Protein AF-0000000075212581 (afdb_homodimer)

pLDDT: mean 86.58, std 18.9, range [26.02, 98.75]

Solvent-accessible surface area (backbone atoms only — not comparable to full-atom values): 15656 Å² total; per-residue (Å²): 110,71,69,75,65,56,85,60,80,63,44,68,43,47,56,72,51,26,55,72,67,30,64,69,45,35,50,50,52,42,54,51,49,52,53,26,50,51,22,53,76,69,72,38,56,72,55,96,92,40,50,32,40,78,52,46,68,68,52,48,30,68,75,74,36,63,70,48,53,69,67,57,49,52,50,40,52,50,51,33,41,74,68,46,43,33,43,77,48,72,83,57,86,51,84,84,52,79,51,40,27,38,35,73,29,62,69,51,49,49,49,52,55,52,55,54,55,55,58,72,64,54,71,77,73,70,76,70,74,77,74,76,74,120,107,72,70,75,66,54,86,60,79,63,44,70,42,47,56,72,50,28,54,72,68,30,63,68,45,36,50,50,51,42,52,51,51,54,51,24,50,51,22,54,78,68,72,39,56,73,55,96,91,40,50,32,41,80,54,45,70,67,54,46,30,67,75,73,37,63,70,48,54,70,67,57,49,52,50,39,52,49,52,34,41,74,70,45,43,31,43,77,47,73,82,58,86,50,84,84,53,81,52,40,27,39,34,72,28,61,69,51,51,50,49,53,56,52,56,54,56,56,57,72,64,52,72,76,72,70,75,75,74,78,77,75,72,122

Nearest PDB structures (foldseek):
  6eu2-assembly1_O  TM=6.370E-01  e=9.505E-03  Saccharomyces cerevisiae S288C
  4eju-assembly1_A  TM=7.016E-01  e=6.412E-02  Staphylococcus epidermidis RP62A
  3hhh-assembly1_B  TM=5.518E-01  e=2.631E-02  Enterococcus faecalis
  6abq-assembly1_A  TM=5.689E-01  e=3.393E-02  Listeria monocytog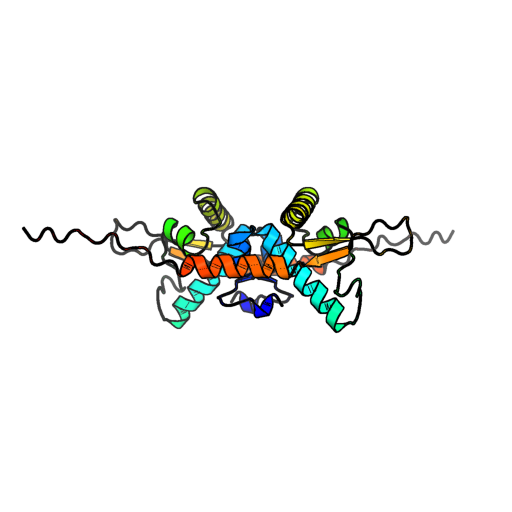enes
  4esb-assembly1_A-2  TM=5.467E-01  e=2.804E-02  Bacillus cereus ATCC 14579

Foldseek 3Di:
DVVVVDPDDDFDFDPLVCVQQHDLLRQVQRVQVVVQVVCVVVVHQDDPHGGKDWDALVCCCVPPNVVDDSVVSVVSVVSCVVLVQKDWDDDDPDPPDPIIIIDGDVVSVVVSVVVSVVVVPPPPPPPPDPPPPD/DVVVVDPDDDFDFDPLVCVQQHDLLRQVLRVQVVVQVVCVVVVHQDDPNGGKDWDALVCCCVPPNVVDDSVVSVVSVVSCVVLVQKDWDDDDPDPVDPIIIIDGDVVSVVVSVVVSVVVVPPPPPPPPDPPPPD

Secondary structure (DSSP, 8-state):
-HHHH--S--EEE-HHHHHHH-HHHHHHHHHHHHHHHHHHHHT--EETTEE-EE--HHHHHHHH-TTS-HHHHHHHHHHHHHTTSEEEE---SSTT----EEEE-HHHHHHHHHHHHHHHTS------------/-HHHH--S--EEE-HHHHHHH-HHHHHHHHHHHHHHHHHHHHT--EETTEE-EE--HHHHHHHH-TTS-HHHHHHHHHHHHHTTSEEEE---SSTT----EEEE-HHHHHHHHHHHHHHHTS------------

Structure (mmCIF, N/CA/C/O backbone):
data_AF-0000000075212581-model_v1
#
loop_
_entity.id
_entity.type
_entity.pdbx_description
1 polymer 'Replication initiator protein A (RepA) N-terminus'
#
loop_
_atom_site.group_PDB
_atom_site.id
_atom_site.type_symbol
_atom_site.label_atom_id
_atom_site.label_alt_id
_atom_site.label_comp_id
_atom_site.label_asym_id
_atom_site.label_entity_id
_atom_site.label_seq_id
_atom_site.pdbx_PDB_ins_code
_atom_site.Cartn_x
_atom_site.Cartn_y
_atom_site.Cartn_z
_atom_site.occupancy
_atom_site.B_iso_or_equiv
_atom_site.auth_seq_id
_atom_site.auth_comp_id
_atom_site.auth_asym_id
_atom_site.auth_atom_id
_atom_site.pdbx_PDB_model_num
ATOM 1 N N . MET A 1 1 ? 10.344 -14.156 6.004 1 55 1 MET A N 1
ATOM 2 C CA . MET A 1 1 ? 11.594 -13.555 5.547 1 55 1 MET A CA 1
ATOM 3 C C . MET A 1 1 ? 11.438 -12.047 5.355 1 55 1 MET A C 1
ATOM 5 O O . MET A 1 1 ? 12.242 -11.266 5.859 1 55 1 MET A O 1
ATOM 9 N N . ILE A 1 2 ? 10.281 -11.695 4.742 1 62.59 2 ILE A N 1
ATOM 10 C CA . ILE A 1 2 ? 10.148 -10.266 4.473 1 62.59 2 ILE A CA 1
ATOM 11 C C . ILE A 1 2 ? 10.023 -9.5 5.789 1 62.59 2 ILE A C 1
ATOM 13 O O . ILE A 1 2 ? 10.594 -8.422 5.945 1 62.59 2 ILE A O 1
ATOM 17 N N . LYS A 1 3 ? 9.469 -10.258 6.68 1 65.94 3 LYS A N 1
ATOM 18 C CA . LYS A 1 3 ? 9.266 -9.609 7.973 1 65.94 3 LYS A CA 1
ATOM 19 C C . LYS A 1 3 ? 10.602 -9.328 8.656 1 65.94 3 LYS A C 1
ATOM 21 O O . LYS A 1 3 ? 10.766 -8.289 9.297 1 65.94 3 LYS A O 1
ATOM 26 N N . GLU A 1 4 ? 11.508 -10.203 8.445 1 67 4 GLU A N 1
ATOM 27 C CA . GLU A 1 4 ? 12.812 -10.078 9.094 1 67 4 GLU A CA 1
ATOM 28 C C . GLU A 1 4 ? 13.625 -8.953 8.469 1 67 4 GLU A C 1
ATOM 30 O O . GLU A 1 4 ? 14.523 -8.398 9.109 1 67 4 GLU A O 1
ATOM 35 N N . MET A 1 5 ? 13.188 -8.617 7.352 1 70.62 5 MET A N 1
ATOM 36 C CA . MET A 1 5 ? 13.953 -7.605 6.629 1 70.62 5 MET A CA 1
ATOM 37 C C . MET A 1 5 ? 13.438 -6.203 6.941 1 70.62 5 MET A C 1
ATOM 39 O O . MET A 1 5 ? 14.109 -5.211 6.645 1 70.62 5 MET A O 1
ATOM 43 N N . LEU A 1 6 ? 12.406 -6.27 7.742 1 68.88 6 LEU A N 1
ATOM 44 C CA . LEU A 1 6 ? 11.734 -5.012 8.055 1 68.88 6 LEU A CA 1
ATOM 45 C C . LEU A 1 6 ? 12.438 -4.289 9.203 1 68.88 6 LEU A C 1
ATOM 47 O O . LEU A 1 6 ? 12.766 -4.906 10.219 1 68.88 6 LEU A O 1
ATOM 51 N N . ASN A 1 7 ? 13.312 -3.256 8.898 1 64.88 7 ASN A N 1
ATOM 52 C CA . ASN A 1 7 ? 14.055 -2.562 9.945 1 64.88 7 ASN A CA 1
ATOM 53 C C . ASN A 1 7 ? 13.445 -1.2 10.258 1 64.88 7 ASN A C 1
ATOM 55 O O . ASN A 1 7 ? 13.906 -0.494 11.156 1 64.88 7 ASN A O 1
ATOM 59 N N . GLY A 1 8 ? 12.328 -0.926 9.641 1 70.25 8 GLY A N 1
ATOM 60 C CA . GLY A 1 8 ? 11.781 0.402 9.859 1 70.25 8 GLY A CA 1
ATOM 61 C C . GLY A 1 8 ? 10.266 0.412 9.953 1 70.25 8 GLY A C 1
ATOM 62 O O . GLY A 1 8 ? 9.641 -0.646 10.031 1 70.25 8 GLY A O 1
ATOM 63 N N . PRO A 1 9 ? 9.883 1.616 10.219 1 79.19 9 PRO A N 1
ATOM 64 C CA . PRO A 1 9 ? 8.422 1.729 10.266 1 79.19 9 PRO A CA 1
ATOM 65 C C . PRO A 1 9 ? 7.75 1.168 9.016 1 79.19 9 PRO A C 1
ATOM 67 O O . PRO A 1 9 ? 8.312 1.241 7.922 1 79.19 9 PRO A O 1
ATOM 70 N N . SER A 1 10 ? 6.684 0.423 9.242 1 88.5 10 SER A N 1
ATOM 71 C CA . SER A 1 10 ? 5.883 -0.14 8.164 1 88.5 10 SER A CA 1
ATOM 72 C C . SER A 1 10 ? 4.473 0.447 8.156 1 88.5 10 SER A C 1
ATOM 74 O O . SER A 1 10 ? 4.043 1.053 9.141 1 88.5 10 SER A O 1
ATOM 76 N N . ILE A 1 11 ? 3.887 0.374 7.02 1 90.81 11 ILE A N 1
ATOM 77 C CA . ILE A 1 11 ? 2.521 0.869 6.875 1 90.81 11 ILE A CA 1
ATOM 78 C C . ILE A 1 11 ? 1.555 -0.307 6.762 1 90.81 11 ILE A C 1
ATOM 80 O O . ILE A 1 11 ? 1.82 -1.273 6.043 1 90.81 11 ILE A O 1
ATOM 84 N N . VAL A 1 12 ? 0.568 -0.198 7.52 1 91.12 12 VAL A N 1
ATOM 85 C CA . VAL A 1 12 ? -0.464 -1.229 7.465 1 91.12 12 VAL A CA 1
ATOM 86 C C . VAL A 1 12 ? -1.615 -0.761 6.578 1 91.12 12 VAL A C 1
ATOM 88 O O . VAL A 1 12 ? -2.229 0.276 6.84 1 91.12 12 VAL A O 1
ATOM 91 N N . LEU A 1 13 ? -1.859 -1.521 5.559 1 92.12 13 LEU A N 1
ATOM 92 C CA . LEU A 1 13 ? -2.922 -1.17 4.625 1 92.12 13 LEU A CA 1
ATOM 93 C C . LEU A 1 13 ? -4.07 -2.174 4.703 1 92.12 13 LEU A C 1
ATOM 95 O O . LEU A 1 13 ? -3.842 -3.385 4.688 1 92.12 13 LEU A O 1
ATOM 99 N N . ASP A 1 14 ? -5.219 -1.594 4.824 1 90.38 14 ASP A N 1
ATOM 100 C CA . ASP A 1 14 ? -6.453 -2.369 4.906 1 90.38 14 ASP A CA 1
ATOM 101 C C . ASP A 1 14 ? -7.062 -2.576 3.52 1 90.38 14 ASP A C 1
ATOM 103 O O . ASP A 1 14 ? -7.391 -1.61 2.83 1 90.38 14 ASP A O 1
ATOM 107 N N . PRO A 1 15 ? -7.305 -3.869 3.16 1 90.81 15 PRO A N 1
ATOM 108 C CA . PRO A 1 15 ? -7.84 -4.125 1.821 1 90.81 15 PRO A CA 1
ATOM 109 C C . PRO A 1 15 ? -9.203 -3.465 1.593 1 90.81 15 PRO A C 1
ATOM 111 O O . PRO A 1 15 ? -9.508 -3.051 0.473 1 90.81 15 PRO A O 1
ATOM 114 N N . VAL A 1 16 ? -9.992 -3.391 2.594 1 88.62 16 VAL A N 1
ATOM 115 C CA . VAL A 1 16 ? -11.289 -2.736 2.469 1 88.62 16 VAL A CA 1
ATOM 116 C C . VAL A 1 16 ? -11.094 -1.28 2.049 1 88.62 16 VAL A C 1
ATOM 118 O O . VAL A 1 16 ? -11.789 -0.791 1.151 1 88.62 16 VAL A O 1
ATOM 121 N N . LEU A 1 17 ? -10.117 -0.712 2.654 1 91.75 17 LEU A N 1
ATOM 122 C CA . LEU A 1 17 ? -9.875 0.703 2.395 1 91.75 17 LEU A CA 1
ATOM 123 C C . LEU A 1 17 ? -9.328 0.913 0.986 1 91.75 17 LEU A C 1
ATOM 125 O O . LEU A 1 17 ? -9.852 1.735 0.23 1 91.75 17 LEU A O 1
ATOM 129 N N . PHE A 1 18 ? -8.273 0.132 0.586 1 93.38 18 PHE A N 1
ATOM 130 C CA . PHE A 1 18 ? -7.668 0.473 -0.695 1 93.38 18 PHE A CA 1
ATOM 131 C C . PHE A 1 18 ? -8.523 -0.032 -1.851 1 93.38 18 PHE A C 1
ATOM 133 O O . PHE A 1 18 ? -8.406 0.457 -2.977 1 93.38 18 PHE A O 1
ATOM 140 N N . ARG A 1 19 ? -9.406 -0.978 -1.562 1 92 19 ARG A N 1
ATOM 141 C CA . ARG A 1 19 ? -10.367 -1.361 -2.594 1 92 19 ARG A CA 1
ATOM 142 C C . ARG A 1 19 ? -11.398 -0.261 -2.82 1 92 19 ARG A C 1
ATOM 144 O O . ARG A 1 19 ? -11.859 -0.057 -3.945 1 92 19 ARG A O 1
ATOM 151 N N . ALA A 1 20 ? -11.688 0.488 -1.785 1 91.81 20 ALA A N 1
ATOM 152 C CA . ALA A 1 20 ? -12.75 1.492 -1.837 1 91.81 20 ALA A CA 1
ATOM 153 C C . ALA A 1 20 ? -12.234 2.805 -2.422 1 91.81 20 ALA A C 1
ATOM 155 O O . ALA A 1 20 ? -12.945 3.48 -3.168 1 91.81 20 ALA A O 1
ATOM 156 N N . VAL A 1 21 ? -10.961 3.186 -2.135 1 95.25 21 VAL A N 1
ATOM 157 C CA . VAL A 1 21 ? -10.609 4.57 -2.428 1 95.25 21 VAL A CA 1
ATOM 158 C C . VAL A 1 21 ? -9.406 4.605 -3.377 1 95.25 21 VAL A C 1
ATOM 160 O O . VAL A 1 21 ? -9.102 5.648 -3.957 1 95.25 21 VAL A O 1
ATOM 163 N N . GLY A 1 22 ? -8.664 3.512 -3.475 1 93.75 22 GLY A N 1
ATOM 164 C CA . GLY A 1 22 ? -7.438 3.457 -4.254 1 93.75 22 GLY A CA 1
ATOM 165 C C . GLY A 1 22 ? -6.191 3.291 -3.398 1 93.75 22 GLY A C 1
ATOM 166 O O . GLY A 1 22 ? -6.188 3.67 -2.227 1 93.75 22 GLY A O 1
ATOM 167 N N . LEU A 1 23 ? -5.156 2.814 -4.016 1 95.38 23 LEU A N 1
ATOM 168 C CA . LEU A 1 23 ? -3.949 2.441 -3.285 1 95.38 23 LEU A CA 1
ATOM 169 C C . LEU A 1 23 ? -3.236 3.68 -2.748 1 95.38 23 LEU A C 1
ATOM 171 O O . LEU A 1 23 ? -2.883 3.734 -1.568 1 95.38 23 LEU A O 1
ATOM 175 N N . LYS A 1 24 ? -3.066 4.688 -3.594 1 96.81 24 LYS A N 1
ATOM 176 C CA . LYS A 1 24 ? -2.375 5.898 -3.166 1 96.81 24 LYS A CA 1
ATOM 177 C C . LYS A 1 24 ? -3.158 6.621 -2.072 1 96.81 24 LYS A C 1
ATOM 179 O O . LYS A 1 24 ? -2.582 7.066 -1.079 1 96.81 24 LYS A O 1
ATOM 184 N N . GLU A 1 25 ? -4.457 6.652 -2.279 1 97.62 25 GLU A N 1
ATOM 185 C CA . GLU A 1 25 ? -5.312 7.297 -1.289 1 97.62 25 GLU A CA 1
ATOM 186 C C . GLU A 1 25 ? -5.262 6.562 0.047 1 97.62 25 GLU A C 1
ATOM 188 O O . GLU A 1 25 ? -5.184 7.191 1.104 1 97.62 25 GLU A O 1
ATOM 193 N N . ALA A 1 26 ? -5.273 5.273 -0.021 1 95.88 26 ALA A N 1
ATOM 194 C CA . ALA A 1 26 ? -5.219 4.461 1.19 1 95.88 26 ALA A CA 1
ATOM 195 C C . ALA A 1 26 ? -3.887 4.641 1.913 1 95.88 26 ALA A C 1
ATOM 197 O O . ALA A 1 26 ? -3.842 4.688 3.145 1 95.88 26 ALA A O 1
ATOM 198 N N . LEU A 1 27 ? -2.867 4.77 1.143 1 96.19 27 LEU A N 1
ATOM 199 C CA . LEU A 1 27 ? -1.539 4.965 1.714 1 96.19 27 LEU A CA 1
ATOM 200 C C . LEU A 1 27 ? -1.46 6.293 2.463 1 96.19 27 LEU A C 1
ATOM 202 O O . LEU A 1 27 ? -0.961 6.344 3.59 1 96.19 27 LEU A O 1
ATOM 206 N N . VAL A 1 28 ? -1.976 7.32 1.858 1 97.25 28 VAL A N 1
ATOM 207 C CA . VAL A 1 28 ? -1.961 8.641 2.473 1 97.25 28 VAL A CA 1
ATOM 208 C C . VAL A 1 28 ? -2.785 8.625 3.756 1 97.25 28 VAL A C 1
ATOM 210 O O . VAL A 1 28 ? -2.352 9.141 4.789 1 97.25 28 VAL A O 1
ATOM 213 N N . LEU A 1 29 ? -3.932 7.988 3.682 1 96.69 29 LEU A N 1
ATOM 214 C CA . LEU A 1 29 ? -4.805 7.926 4.848 1 96.69 29 LEU A CA 1
ATOM 215 C C . LEU A 1 29 ? -4.121 7.195 6 1 96.69 29 LEU A C 1
ATOM 217 O O . LEU A 1 29 ? -4.234 7.609 7.156 1 96.69 29 LEU A O 1
ATOM 221 N N . GLN A 1 30 ? -3.457 6.172 5.656 1 94.38 30 GLN A N 1
ATOM 222 C CA . GLN A 1 30 ? -2.777 5.387 6.68 1 94.38 30 GLN A CA 1
ATOM 223 C C . GLN A 1 30 ? -1.658 6.191 7.336 1 94.38 30 GLN A C 1
ATOM 225 O O . GLN A 1 30 ? -1.557 6.234 8.562 1 94.38 30 GLN A O 1
ATOM 230 N N . VAL A 1 31 ? -0.839 6.832 6.539 1 95.06 31 VAL A N 1
ATOM 231 C CA . VAL A 1 31 ? 0.28 7.605 7.062 1 95.06 31 VAL A CA 1
ATOM 232 C C . VAL A 1 31 ? -0.244 8.781 7.891 1 95.06 31 VAL A C 1
ATOM 234 O O . VAL A 1 31 ? 0.238 9.031 8.992 1 95.06 31 VAL A O 1
ATOM 237 N N . LEU A 1 32 ? -1.222 9.422 7.355 1 97.19 32 LEU A N 1
ATOM 238 C CA . LEU A 1 32 ? -1.83 10.539 8.07 1 97.19 32 LEU A CA 1
ATOM 239 C C . LEU A 1 32 ? -2.371 10.086 9.422 1 97.19 32 LEU A C 1
ATOM 241 O O . LEU A 1 32 ? -2.174 10.766 10.438 1 97.19 32 LEU A O 1
ATOM 245 N N . SER A 1 33 ? -2.994 8.938 9.438 1 95.38 33 SER A N 1
ATOM 246 C CA . SER A 1 33 ? -3.557 8.414 10.68 1 95.38 33 SER A CA 1
ATOM 247 C C . SER A 1 33 ? -2.465 8.125 11.703 1 95.38 33 SER A C 1
ATOM 249 O O . SER A 1 33 ? -2.641 8.398 12.891 1 95.38 33 SER A O 1
ATOM 251 N N . VAL A 1 34 ? -1.39 7.637 11.266 1 94.19 34 VAL A N 1
ATOM 252 C CA . VAL A 1 34 ? -0.276 7.336 12.164 1 94.19 34 VAL A CA 1
ATOM 253 C C . VAL A 1 34 ? 0.292 8.633 12.734 1 94.19 34 VAL A C 1
ATOM 255 O O . VAL A 1 34 ? 0.57 8.719 13.93 1 94.19 34 VAL A O 1
ATOM 258 N N . ARG A 1 35 ? 0.439 9.641 11.898 1 96.75 35 ARG A N 1
ATOM 259 C CA . ARG A 1 35 ? 0.981 10.922 12.336 1 96.75 35 ARG A CA 1
ATOM 260 C C . ARG A 1 35 ? 0.026 11.617 13.297 1 96.75 35 ARG A C 1
ATOM 262 O O . ARG A 1 35 ? 0.462 12.258 14.25 1 96.75 35 ARG A O 1
ATOM 269 N N . ILE A 1 36 ? -1.234 11.469 13.062 1 97 36 ILE A N 1
ATOM 270 C CA . ILE A 1 36 ? -2.23 12.055 13.953 1 97 36 ILE A CA 1
ATOM 271 C C . ILE A 1 36 ? -2.156 11.375 15.32 1 97 36 ILE A C 1
ATOM 273 O O . ILE A 1 36 ? -2.209 12.047 16.359 1 97 36 ILE A O 1
ATOM 277 N N . GLU A 1 37 ? -2.041 10.102 15.297 1 95.31 37 GLU A N 1
ATOM 278 C CA . GLU A 1 37 ? -1.925 9.367 16.547 1 95.31 37 GLU A CA 1
ATOM 279 C C . GLU A 1 37 ? -0.684 9.797 17.328 1 95.31 37 GLU A C 1
ATOM 281 O O . GLU A 1 37 ? -0.724 9.914 18.562 1 95.31 37 GLU A O 1
ATOM 286 N N . GLU A 1 38 ? 0.355 10 16.625 1 96 38 GLU A N 1
ATOM 287 C CA . GLU A 1 38 ? 1.569 10.5 17.266 1 96 38 GLU A CA 1
ATOM 288 C C . GLU A 1 38 ? 1.33 11.852 17.922 1 96 38 GLU A C 1
ATOM 290 O O . GLU A 1 38 ? 1.783 12.086 19.047 1 96 38 GLU A O 1
ATOM 295 N N . ASN A 1 39 ? 0.644 12.703 17.219 1 97.81 39 ASN A N 1
ATOM 296 C CA . ASN A 1 39 ? 0.319 14.008 17.781 1 97.81 39 ASN A CA 1
ATOM 297 C C . ASN A 1 39 ? -0.602 13.883 19 1 97.81 39 ASN A C 1
ATOM 299 O O . ASN A 1 39 ? -0.456 14.625 19.969 1 97.81 39 ASN A O 1
ATOM 303 N N . LYS A 1 40 ? -1.519 12.953 18.938 1 97.19 40 LYS A N 1
ATOM 304 C CA . LYS A 1 40 ? -2.416 12.703 20.062 1 97.19 40 LYS A CA 1
ATOM 305 C C . LYS A 1 40 ? -1.64 12.266 21.297 1 97.19 40 LYS A C 1
ATOM 307 O O . LYS A 1 40 ? -1.858 12.797 22.391 1 97.19 40 LYS A O 1
ATOM 312 N N . ILE A 1 41 ? -0.765 11.367 21.109 1 97.19 41 ILE A N 1
ATOM 313 C CA . ILE A 1 41 ? 0.049 10.844 22.203 1 97.19 41 ILE A CA 1
ATOM 314 C C . ILE A 1 41 ? 0.896 11.977 22.797 1 97.19 41 ILE A C 1
ATOM 316 O O . ILE A 1 41 ? 1.044 12.078 24.016 1 97.19 41 ILE A O 1
ATOM 320 N N . ALA A 1 42 ? 1.349 12.883 21.938 1 97.94 42 ALA A N 1
ATOM 321 C CA . ALA A 1 42 ? 2.227 13.969 22.359 1 97.94 42 ALA A CA 1
ATOM 322 C C . ALA A 1 42 ? 1.418 15.164 22.844 1 97.94 42 ALA A C 1
ATOM 324 O O . ALA A 1 42 ? 1.979 16.125 23.391 1 97.94 42 ALA A O 1
ATOM 325 N N . GLY A 1 43 ? 0.116 15.148 22.672 1 97.38 43 GLY A N 1
ATOM 326 C CA . GLY A 1 43 ? -0.74 16.266 23.047 1 97.38 43 GLY A CA 1
ATOM 327 C C . GLY A 1 43 ? -0.521 17.5 22.203 1 97.38 43 GLY A C 1
ATOM 328 O O . GLY A 1 43 ? -0.579 18.625 22.703 1 97.38 43 GLY A O 1
ATOM 329 N N . ARG A 1 44 ? -0.248 17.266 20.906 1 97.75 44 ARG A N 1
ATOM 330 C CA . ARG A 1 44 ? 0.079 18.359 20.016 1 97.75 44 ARG A CA 1
ATOM 331 C C . ARG A 1 44 ? -0.985 18.516 18.922 1 97.75 44 ARG A C 1
ATOM 333 O O . ARG A 1 44 ? -1.592 17.531 18.5 1 97.75 44 ARG A O 1
ATOM 340 N N . ASN A 1 45 ? -1.227 19.75 18.516 1 97.69 45 ASN A N 1
ATOM 341 C CA . ASN A 1 45 ? -2.023 20.109 17.359 1 97.69 45 ASN A CA 1
ATOM 342 C C . ASN A 1 45 ? -3.482 19.703 17.531 1 97.69 45 ASN A C 1
ATOM 344 O O . ASN A 1 45 ? -4.055 19.031 16.656 1 97.69 45 ASN A O 1
ATOM 348 N N . PHE A 1 46 ? -4.023 20.062 18.656 1 98.06 46 PHE A N 1
ATOM 349 C CA . PHE A 1 46 ? -5.445 19.875 18.906 1 98.06 46 PHE A CA 1
ATOM 350 C C . PHE A 1 46 ? -6.23 21.141 18.578 1 98.06 46 PHE A C 1
ATOM 352 O O . PHE A 1 46 ? -6.004 22.188 19.172 1 98.06 46 PHE A O 1
ATOM 359 N N . GLN A 1 47 ? -6.996 21.094 17.578 1 96.69 47 GLN A N 1
ATOM 360 C CA . GLN A 1 47 ? -7.809 22.219 17.125 1 96.69 47 GLN A CA 1
ATOM 361 C C . GLN A 1 47 ? -9.219 21.766 16.766 1 96.69 47 GLN A C 1
ATOM 363 O O . GLN A 1 47 ? -9.398 20.734 16.109 1 96.69 47 GLN A O 1
ATOM 368 N N . LYS A 1 48 ? -10.258 22.484 17.188 1 96.44 48 LYS A N 1
ATOM 369 C CA . LYS A 1 48 ? -11.656 22.25 16.828 1 96.44 48 LYS A CA 1
ATOM 370 C C . LYS A 1 48 ? -12.078 20.828 17.156 1 96.44 48 LYS A C 1
ATOM 372 O O . LYS A 1 48 ? -12.688 20.141 16.344 1 96.44 48 LYS A O 1
ATOM 377 N N . GLY A 1 49 ? -11.602 20.281 18.234 1 96.25 49 GLY A N 1
ATOM 378 C CA . GLY A 1 49 ? -12.094 19.031 18.781 1 96.25 49 GLY A CA 1
ATOM 379 C C . GLY A 1 49 ? -11.43 17.812 18.172 1 96.25 49 GLY A C 1
ATOM 380 O O . GLY A 1 49 ? -11.914 16.688 18.328 1 96.25 49 GLY A O 1
ATOM 381 N N . ARG A 1 50 ? -10.336 18.062 17.438 1 96.94 50 ARG A N 1
ATOM 382 C CA . ARG A 1 50 ? -9.625 16.922 16.859 1 96.94 50 ARG A CA 1
ATOM 383 C C . ARG A 1 50 ? -8.141 17.219 16.719 1 96.94 50 ARG A C 1
ATOM 385 O O . ARG A 1 50 ? -7.719 18.375 16.812 1 96.94 50 ARG A O 1
ATOM 392 N N . TYR A 1 51 ? -7.359 16.172 16.594 1 97.75 51 TYR A N 1
ATOM 393 C CA . TYR A 1 51 ? -5.93 16.297 16.344 1 97.75 51 TYR A CA 1
ATOM 394 C C . TYR A 1 51 ? -5.641 16.375 14.844 1 97.75 51 TYR A C 1
ATOM 396 O O . TYR A 1 51 ? -6.305 15.703 14.047 1 97.75 51 TYR A O 1
ATOM 404 N N . TRP A 1 52 ? -4.594 17.203 14.508 1 98.56 52 TRP A N 1
ATOM 405 C CA . TRP A 1 52 ? -4.242 17.484 13.125 1 98.56 52 TRP A CA 1
ATOM 406 C C . TRP A 1 52 ? -2.756 17.266 12.875 1 98.56 52 TRP A C 1
ATOM 408 O O . TRP A 1 52 ? -1.98 17.109 13.828 1 98.56 52 TRP A O 1
ATOM 418 N N . VAL A 1 53 ? -2.412 17.156 11.625 1 98.5 53 VAL A N 1
ATOM 419 C CA . VAL A 1 53 ? -1.019 17.219 11.195 1 98.5 53 VAL A CA 1
ATOM 420 C C . VAL A 1 53 ? -0.793 18.469 10.344 1 98.5 53 VAL A C 1
ATOM 422 O O . VAL A 1 53 ? -1.474 18.672 9.336 1 98.5 53 VAL A O 1
ATOM 425 N N . ASP A 1 54 ? 0.086 19.328 10.859 1 97.56 54 ASP A N 1
ATOM 426 C CA . ASP A 1 54 ? 0.492 20.484 10.07 1 97.56 54 ASP A CA 1
ATOM 427 C C . ASP A 1 54 ? 1.755 20.188 9.266 1 97.56 54 ASP A C 1
ATOM 429 O O . ASP A 1 54 ? 2.846 20.078 9.828 1 97.56 54 ASP A O 1
ATOM 433 N N . LYS A 1 55 ? 1.562 20.094 8 1 97.5 55 LYS A N 1
ATOM 434 C CA . LYS A 1 55 ? 2.703 19.734 7.16 1 97.5 55 LYS A CA 1
ATOM 435 C C . LYS A 1 55 ? 2.508 20.234 5.73 1 97.5 55 LYS A C 1
ATOM 437 O O . LYS A 1 55 ? 1.465 19.984 5.121 1 97.5 55 LYS A O 1
ATOM 442 N N . PRO A 1 56 ? 3.555 21.062 5.254 1 96.62 56 PRO A N 1
ATOM 443 C CA . PRO A 1 56 ? 3.461 21.469 3.852 1 96.62 56 PRO A CA 1
ATOM 444 C C . PRO A 1 56 ? 3.543 20.297 2.879 1 96.62 56 PRO A C 1
ATOM 446 O O . PRO A 1 56 ? 4.211 19.312 3.164 1 96.62 56 PRO A O 1
ATOM 449 N N . MET A 1 57 ? 2.939 20.438 1.741 1 97.5 57 MET A N 1
ATOM 450 C CA . MET A 1 57 ? 2.865 19.375 0.745 1 97.5 57 MET A CA 1
ATOM 451 C C . MET A 1 57 ? 4.258 18.891 0.365 1 97.5 57 MET A C 1
ATOM 453 O O . MET A 1 57 ? 4.477 17.688 0.201 1 97.5 57 MET A O 1
ATOM 457 N N . ARG A 1 58 ? 5.164 19.797 0.239 1 97.19 58 ARG A N 1
ATOM 458 C CA . ARG A 1 58 ? 6.531 19.422 -0.115 1 97.19 58 ARG A CA 1
ATOM 459 C C . ARG A 1 58 ? 7.141 18.516 0.941 1 97.19 58 ARG A C 1
ATOM 461 O O . ARG A 1 58 ? 7.875 17.578 0.612 1 97.19 58 ARG A O 1
ATOM 468 N N . GLU A 1 59 ? 6.879 18.797 2.17 1 97.75 59 GLU A N 1
ATOM 469 C CA . GLU A 1 59 ? 7.406 17.969 3.258 1 97.75 59 GLU A CA 1
ATOM 470 C C . GLU A 1 59 ? 6.715 16.609 3.305 1 97.75 59 GLU A C 1
ATOM 472 O O . GLU A 1 59 ? 7.34 15.602 3.637 1 97.75 59 GLU A O 1
ATOM 477 N N . TRP A 1 60 ? 5.391 16.625 3.072 1 98.19 60 TRP A N 1
ATOM 478 C CA . TRP A 1 60 ? 4.715 15.344 2.891 1 98.19 60 TRP A CA 1
ATOM 479 C C . TRP A 1 60 ? 5.445 14.492 1.861 1 98.19 60 TRP A C 1
ATOM 481 O O . TRP A 1 60 ? 5.703 13.305 2.098 1 98.19 60 TRP A O 1
ATOM 491 N N . GLN A 1 61 ? 5.797 15.031 0.774 1 97.5 61 GLN A N 1
ATOM 492 C CA . GLN A 1 61 ? 6.449 14.305 -0.31 1 97.5 61 GLN A CA 1
ATOM 493 C C . GLN A 1 61 ? 7.836 13.812 0.107 1 97.5 61 GLN A C 1
ATOM 495 O O . GLN A 1 61 ? 8.133 12.625 0.017 1 97.5 61 GLN A O 1
ATOM 500 N N . GLU A 1 62 ? 8.648 14.688 0.614 1 96.06 62 GLU A N 1
ATOM 501 C CA . GLU A 1 62 ? 10.047 14.391 0.912 1 96.06 62 GLU A CA 1
ATOM 502 C C . GLU A 1 62 ? 10.172 13.391 2.057 1 96.06 62 GLU A C 1
ATOM 504 O O . GLU A 1 62 ? 10.984 12.469 1.997 1 96.06 62 GLU A O 1
ATOM 509 N N . ASP A 1 63 ? 9.273 13.523 3.053 1 94.88 63 ASP A N 1
ATOM 510 C CA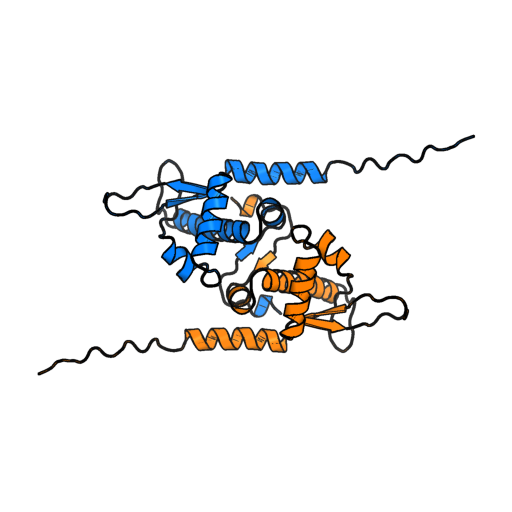 . ASP A 1 63 ? 9.445 12.75 4.277 1 94.88 63 ASP A CA 1
ATOM 511 C C . ASP A 1 63 ? 8.703 11.414 4.191 1 94.88 63 ASP A C 1
ATOM 513 O O . ASP A 1 63 ? 9.141 10.414 4.766 1 94.88 63 ASP A O 1
ATOM 517 N N . GLU A 1 64 ? 7.566 11.5 3.523 1 94.5 64 GLU A N 1
ATOM 518 C CA . GLU A 1 64 ? 6.684 10.352 3.662 1 94.5 64 GLU A CA 1
ATOM 519 C C . GLU A 1 64 ? 6.496 9.633 2.326 1 94.5 64 GLU A C 1
ATOM 521 O O . GLU A 1 64 ? 6.336 8.414 2.285 1 94.5 64 GLU A O 1
ATOM 526 N N . PHE A 1 65 ? 6.469 10.414 1.243 1 96.38 65 PHE A N 1
ATOM 527 C CA . PHE A 1 65 ? 6.035 9.859 -0.031 1 96.38 65 PHE A CA 1
ATOM 528 C C . PHE A 1 65 ? 7.035 10.188 -1.135 1 96.38 65 PHE A C 1
ATOM 530 O O . PHE A 1 65 ? 6.645 10.609 -2.227 1 96.38 65 PHE A O 1
ATOM 537 N N . SER A 1 66 ? 8.266 10 -0.877 1 93.81 66 SER A N 1
ATOM 538 C CA . SER A 1 66 ? 9.344 10.398 -1.781 1 93.81 66 SER A CA 1
ATOM 539 C C . SER A 1 66 ? 9.305 9.594 -3.076 1 93.81 66 SER A C 1
ATOM 541 O O . SER A 1 66 ? 9.93 9.969 -4.066 1 93.81 66 SER A O 1
ATOM 543 N N . PHE A 1 67 ? 8.555 8.562 -3.117 1 92.38 67 PHE A N 1
ATOM 544 C CA . PHE A 1 67 ? 8.461 7.691 -4.285 1 92.38 67 PHE A CA 1
ATOM 545 C C . PHE A 1 67 ? 7.398 8.203 -5.254 1 92.38 67 PHE A C 1
ATOM 547 O O . PHE A 1 67 ? 7.309 7.727 -6.387 1 92.38 67 PHE A O 1
ATOM 554 N N . LEU A 1 68 ? 6.605 9.117 -4.863 1 95.94 68 LEU A N 1
ATOM 555 C CA . LEU A 1 68 ? 5.633 9.773 -5.727 1 95.94 68 LEU A CA 1
ATOM 556 C C . LEU A 1 68 ? 6.152 11.133 -6.195 1 95.94 68 LEU A C 1
ATOM 558 O O . LEU A 1 68 ? 6.906 11.797 -5.477 1 95.94 68 LEU A O 1
ATOM 562 N N . THR A 1 69 ? 5.711 11.555 -7.363 1 96.5 69 THR A N 1
ATOM 563 C CA . THR A 1 69 ? 5.977 12.93 -7.766 1 96.5 69 THR A CA 1
ATOM 564 C C . THR A 1 69 ? 5.117 13.906 -6.965 1 96.5 69 THR A C 1
ATOM 566 O O . THR A 1 69 ? 4.102 13.516 -6.387 1 96.5 69 THR A O 1
ATOM 569 N N . PHE A 1 70 ? 5.578 15.125 -7.031 1 97.88 70 PHE A N 1
ATOM 570 C CA . PHE A 1 70 ? 4.84 16.156 -6.316 1 97.88 70 PHE A CA 1
ATOM 571 C C . PHE A 1 70 ? 3.416 16.281 -6.848 1 97.88 70 PHE A C 1
ATOM 573 O O . PHE A 1 70 ? 2.461 16.344 -6.074 1 97.88 70 PHE A O 1
ATOM 580 N N . ASP A 1 71 ? 3.254 16.219 -8.117 1 98.44 71 ASP A N 1
ATOM 581 C CA . ASP A 1 71 ? 1.948 16.359 -8.75 1 98.44 71 ASP A CA 1
ATOM 582 C C . ASP A 1 71 ? 1.027 15.203 -8.391 1 98.44 71 ASP A C 1
ATOM 584 O O . ASP A 1 71 ? -0.15 15.406 -8.086 1 98.44 71 ASP A O 1
ATOM 588 N N . THR A 1 72 ? 1.555 13.992 -8.336 1 97.62 72 THR A N 1
ATOM 589 C CA . THR A 1 72 ? 0.77 12.812 -7.984 1 97.62 72 THR A CA 1
ATOM 590 C C . THR A 1 72 ? 0.281 12.891 -6.543 1 97.62 72 THR A C 1
ATOM 592 O O . THR A 1 72 ? -0.871 12.562 -6.254 1 97.62 72 THR A O 1
ATOM 595 N N . LEU A 1 73 ? 1.158 13.32 -5.719 1 98.31 73 LEU A N 1
ATOM 596 C CA . LEU A 1 73 ? 0.785 13.438 -4.312 1 98.31 73 LEU A CA 1
ATOM 597 C C . LEU A 1 73 ? -0.288 14.5 -4.121 1 98.31 73 LEU A C 1
ATOM 599 O O . LEU A 1 73 ? -1.289 14.266 -3.439 1 98.31 73 LEU A O 1
ATOM 603 N N . LYS A 1 74 ? -0.029 15.609 -4.746 1 98.38 74 LYS A N 1
ATOM 604 C CA . LYS A 1 74 ? -1.001 16.703 -4.66 1 98.38 74 LYS A CA 1
ATOM 605 C C . LYS A 1 74 ? -2.373 16.25 -5.16 1 98.38 74 LYS A C 1
ATOM 607 O O . LYS A 1 74 ? -3.393 16.547 -4.535 1 98.38 74 LYS A O 1
ATOM 612 N N . ARG A 1 75 ? -2.379 15.539 -6.207 1 98.38 75 ARG A N 1
ATOM 613 C CA . ARG A 1 75 ? -3.629 15.023 -6.758 1 98.38 75 ARG A CA 1
ATOM 614 C C . ARG A 1 75 ? -4.285 14.039 -5.801 1 98.38 75 ARG A C 1
ATOM 616 O O . ARG A 1 75 ? -5.512 14.008 -5.672 1 98.38 75 ARG A O 1
ATOM 623 N N . THR A 1 76 ? -3.529 13.234 -5.172 1 98.56 76 THR A N 1
ATOM 624 C CA . THR A 1 76 ? -4.035 12.242 -4.227 1 98.56 76 THR A CA 1
ATOM 625 C C . THR A 1 76 ? -4.699 12.93 -3.033 1 98.56 76 THR A C 1
ATOM 627 O O . THR A 1 76 ? -5.805 12.562 -2.639 1 98.56 76 THR A O 1
ATOM 630 N N . PHE A 1 77 ? -4.047 13.961 -2.557 1 98.75 77 PHE A N 1
ATOM 631 C CA . PHE A 1 77 ? -4.629 14.719 -1.455 1 98.75 77 PHE A CA 1
ATOM 632 C C . PHE A 1 77 ? -5.91 15.414 -1.895 1 98.75 77 PHE A C 1
ATOM 634 O O . PHE A 1 77 ? -6.887 15.461 -1.146 1 98.75 77 PHE A O 1
ATOM 641 N N . THR A 1 78 ? -5.859 15.961 -3.051 1 98.56 78 THR A N 1
ATOM 642 C CA . THR A 1 78 ? -7.031 16.641 -3.58 1 98.56 78 THR A CA 1
ATOM 643 C C . THR A 1 78 ? -8.203 15.68 -3.719 1 98.56 78 THR A C 1
ATOM 645 O O . THR A 1 78 ? -9.328 16 -3.338 1 98.56 78 THR A O 1
ATOM 648 N N . ARG A 1 79 ? -7.957 14.477 -4.215 1 98.31 79 ARG A N 1
ATOM 649 C CA . ARG A 1 79 ? -9 13.469 -4.363 1 98.31 79 ARG A CA 1
ATOM 650 C C . ARG A 1 79 ? -9.57 13.07 -3.006 1 98.31 79 ARG A C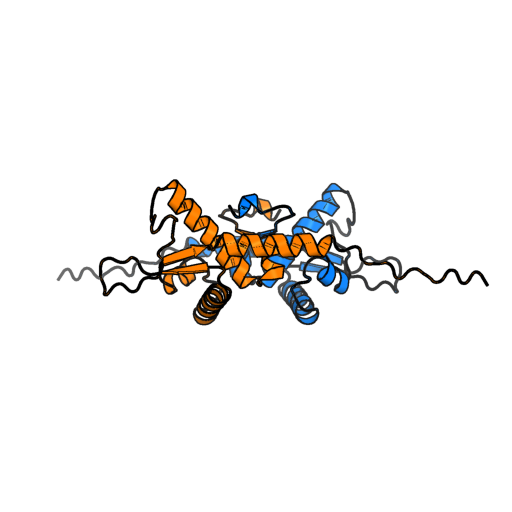 1
ATOM 652 O O . ARG A 1 79 ? -10.789 12.906 -2.863 1 98.31 79 ARG A O 1
ATOM 659 N N . LEU A 1 80 ? -8.711 12.945 -2.051 1 98.56 80 LEU A N 1
ATOM 660 C CA . LEU A 1 80 ? -9.148 12.586 -0.706 1 98.56 80 LEU A CA 1
ATOM 661 C C . LEU A 1 80 ? -10.023 13.68 -0.108 1 98.56 80 LEU A C 1
ATOM 663 O O . LEU A 1 80 ? -11.031 13.391 0.538 1 98.56 80 LEU A O 1
ATOM 667 N N . ARG A 1 81 ? -9.586 14.875 -0.339 1 98.5 81 ARG A N 1
ATOM 668 C CA . ARG A 1 81 ? -10.359 16.016 0.161 1 98.5 81 ARG A CA 1
ATOM 669 C C . ARG A 1 81 ? -11.719 16.094 -0.526 1 98.5 81 ARG A C 1
ATOM 671 O O . ARG A 1 81 ? -12.742 16.312 0.13 1 98.5 81 ARG A O 1
ATOM 678 N N . GLU A 1 82 ? -11.742 15.883 -1.806 1 98.12 82 GLU A N 1
ATOM 679 C CA . GLU A 1 82 ? -12.977 15.945 -2.584 1 98.12 82 GLU A CA 1
ATOM 680 C C . GLU A 1 82 ? -13.945 14.844 -2.174 1 98.12 82 GLU A C 1
ATOM 682 O O . GLU A 1 82 ? -15.164 15.039 -2.201 1 98.12 82 GLU A O 1
ATOM 687 N N . LYS A 1 83 ? -13.422 13.734 -1.778 1 97.31 83 LYS A N 1
ATOM 688 C CA . LYS A 1 83 ? -14.25 12.617 -1.322 1 97.31 83 LYS A CA 1
ATOM 689 C C . LYS A 1 83 ? -14.617 12.773 0.151 1 97.31 83 LYS A C 1
ATOM 691 O O . LYS A 1 83 ? -15.25 11.891 0.733 1 97.31 83 LYS A O 1
ATOM 696 N N . ASP A 1 84 ? -14.117 13.844 0.753 1 98.12 84 ASP A N 1
ATOM 697 C CA . ASP A 1 84 ? -14.391 14.195 2.145 1 98.12 84 ASP A CA 1
ATOM 698 C C . ASP A 1 84 ? -13.766 13.172 3.096 1 98.12 84 ASP A C 1
ATOM 700 O O . ASP A 1 84 ? -14.344 12.867 4.145 1 98.12 84 ASP A O 1
ATOM 704 N N . LEU A 1 85 ? -12.711 12.562 2.678 1 97.94 85 LEU A N 1
ATOM 705 C CA . LEU A 1 85 ? -12.062 11.555 3.508 1 97.94 85 LEU A CA 1
ATOM 706 C C . LEU A 1 85 ? -11.016 12.195 4.414 1 97.94 85 LEU A C 1
ATOM 708 O O . LEU A 1 85 ? -10.656 11.625 5.453 1 97.94 85 LEU A O 1
ATOM 712 N N . ILE A 1 86 ? -10.523 13.312 3.943 1 98.5 86 ILE A N 1
ATOM 713 C CA . ILE A 1 86 ? -9.672 14.102 4.828 1 98.5 86 ILE A CA 1
ATOM 714 C C . ILE A 1 86 ? -10.219 15.523 4.938 1 98.5 86 ILE A C 1
ATOM 716 O O . ILE A 1 86 ? -10.969 15.977 4.07 1 98.5 86 ILE A O 1
ATOM 720 N N . LEU A 1 87 ? -9.883 16.125 6.023 1 98.38 87 LEU A N 1
ATOM 721 C CA . LEU A 1 87 ? -10.172 17.531 6.273 1 98.38 87 LEU A CA 1
ATOM 722 C C . LEU A 1 87 ? -8.914 18.375 6.137 1 98.38 87 LEU A C 1
ATOM 724 O O . LEU A 1 87 ? -7.828 17.953 6.547 1 98.38 87 LEU A O 1
ATOM 728 N N . VAL A 1 88 ? -9.102 19.531 5.527 1 98.12 88 VAL A N 1
ATOM 729 C CA . VAL A 1 88 ? -7.992 20.453 5.387 1 98.12 88 VAL A CA 1
ATOM 730 C C . VAL A 1 88 ? -8.406 21.828 5.914 1 98.12 88 VAL A C 1
ATOM 732 O O . VAL A 1 88 ? -9.484 22.328 5.59 1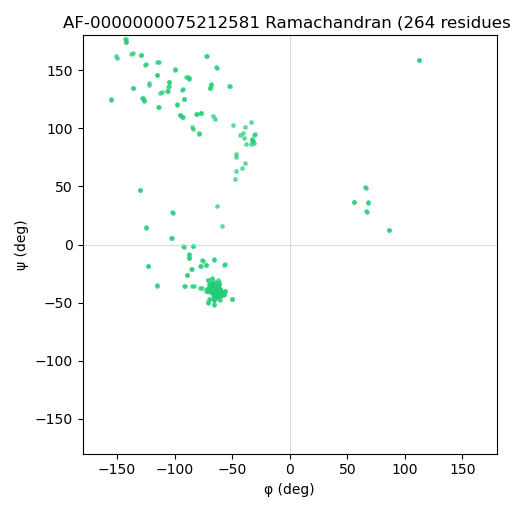 98.12 88 VAL A O 1
ATOM 735 N N . ASP A 1 89 ? -7.621 22.297 6.805 1 96.81 89 ASP A N 1
ATOM 736 C CA . ASP A 1 89 ? -7.875 23.625 7.375 1 96.81 89 ASP A CA 1
ATOM 737 C C . ASP A 1 89 ? -6.57 24.375 7.625 1 96.81 89 ASP A C 1
ATOM 739 O O . ASP A 1 89 ? -5.492 23.875 7.297 1 96.81 89 ASP A O 1
ATOM 743 N N . LYS A 1 90 ? -6.66 25.625 8.031 1 95.5 90 LYS A N 1
ATOM 744 C CA . LYS A 1 90 ? -5.535 26.469 8.383 1 95.5 90 LYS A CA 1
ATOM 745 C C . LYS A 1 90 ? -5.711 27.062 9.781 1 95.5 90 LYS A C 1
ATOM 747 O O . LYS A 1 90 ? -6.715 27.719 10.062 1 95.5 90 LYS A O 1
ATOM 752 N N . PHE A 1 91 ? -4.699 26.812 10.664 1 95.06 91 PHE A N 1
ATOM 753 C CA . PHE A 1 91 ? -4.785 27.312 12.031 1 95.06 91 PHE A CA 1
ATOM 754 C C . PHE A 1 91 ? -3.566 28.156 12.383 1 95.06 91 PHE A C 1
ATOM 756 O O . PHE A 1 91 ? -3.316 28.438 13.555 1 95.06 91 PHE A O 1
ATOM 763 N N . ASN A 1 92 ? -2.863 28.531 11.336 1 91.81 92 ASN A N 1
ATOM 764 C CA . ASN A 1 92 ? -1.618 29.266 11.555 1 91.81 92 ASN A CA 1
ATOM 765 C C . ASN A 1 92 ? -1.876 30.656 12.109 1 91.81 92 ASN A C 1
ATOM 767 O O . ASN A 1 92 ? -2.838 31.312 11.719 1 91.81 92 ASN A O 1
ATOM 771 N N . LEU A 1 93 ? -1.096 31.109 13.102 1 89.56 93 LEU A N 1
ATOM 772 C CA . LEU A 1 93 ? -1.223 32.406 13.719 1 89.56 93 LEU A CA 1
ATOM 773 C C . LEU A 1 93 ? -0.744 33.531 12.773 1 89.56 93 LEU A C 1
ATOM 775 O O . LEU A 1 93 ? -1.367 34.562 12.68 1 89.56 93 LEU A O 1
ATOM 779 N N . ASP A 1 94 ? 0.333 33.188 12.102 1 89.94 94 ASP A N 1
ATOM 780 C CA . ASP A 1 94 ? 0.879 34.094 11.109 1 89.94 94 ASP A CA 1
ATOM 781 C C . ASP A 1 94 ? 0.121 34 9.789 1 89.94 94 ASP A C 1
ATOM 783 O O . ASP A 1 94 ? 0.148 32.938 9.133 1 89.94 94 ASP A O 1
ATOM 787 N N . GLY A 1 95 ? -0.584 35 9.406 1 87.5 95 GLY A N 1
ATOM 788 C CA . GLY A 1 95 ? -1.39 35 8.195 1 87.5 95 GLY A CA 1
ATOM 789 C C . GLY A 1 95 ? -0.588 34.688 6.945 1 87.5 95 GLY A C 1
ATOM 790 O O . GLY A 1 95 ? -1.148 34.281 5.926 1 87.5 95 GLY A O 1
ATOM 791 N N . ARG A 1 96 ? 0.758 34.781 6.969 1 91.44 96 ARG A N 1
ATOM 792 C CA . ARG A 1 96 ? 1.606 34.5 5.809 1 91.44 96 ARG A CA 1
ATOM 793 C C . ARG A 1 96 ? 1.931 33.031 5.695 1 91.44 96 ARG A C 1
ATOM 795 O O . ARG A 1 96 ? 2.373 32.562 4.645 1 91.44 96 ARG A O 1
ATOM 802 N N . ASP A 1 97 ? 1.771 32.406 6.875 1 92.06 97 ASP A N 1
ATOM 803 C CA . ASP A 1 97 ? 1.985 30.969 6.867 1 92.06 97 ASP A CA 1
ATOM 804 C C . ASP A 1 97 ? 0.791 30.25 6.258 1 92.06 97 ASP A C 1
ATOM 806 O O . ASP A 1 97 ? -0.315 30.297 6.801 1 92.06 97 ASP A O 1
ATOM 810 N N . GLN A 1 98 ? 1.073 29.656 5.094 1 90.75 98 GLN A N 1
ATOM 811 C CA . GLN A 1 98 ? -0.028 29.047 4.367 1 90.75 98 GLN A CA 1
ATOM 812 C C . GLN A 1 98 ? -0.017 27.531 4.547 1 90.75 98 GLN A C 1
ATOM 814 O O . GLN A 1 98 ? -0.618 26.797 3.754 1 90.75 98 GLN A O 1
ATOM 819 N N . THR A 1 99 ? 0.522 27.094 5.691 1 94.81 99 THR A N 1
ATOM 820 C CA . THR A 1 99 ? 0.617 25.656 5.918 1 94.81 99 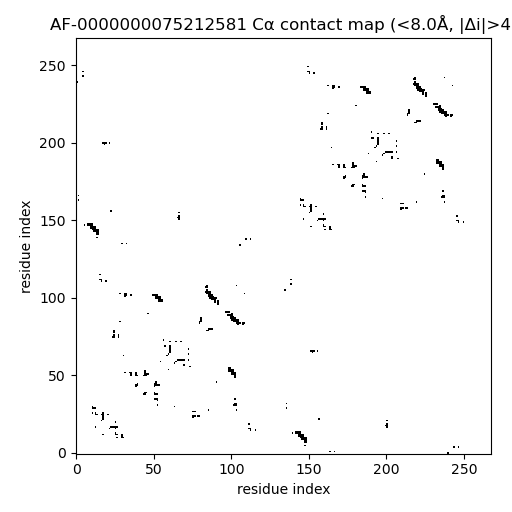THR A CA 1
ATOM 821 C C . THR A 1 99 ? -0.767 25.047 6.133 1 94.81 99 THR A C 1
ATOM 823 O O . THR A 1 99 ? -1.562 25.562 6.918 1 94.81 99 THR A O 1
ATOM 826 N N . ASN A 1 100 ? -0.937 23.953 5.469 1 97 100 ASN A N 1
ATOM 827 C CA . ASN A 1 100 ? -2.199 23.234 5.637 1 97 100 ASN A CA 1
ATOM 828 C C . ASN A 1 100 ? -2.143 22.266 6.816 1 97 100 ASN A C 1
ATOM 830 O O . ASN A 1 100 ? -1.103 21.656 7.078 1 97 100 ASN A O 1
ATOM 834 N N . TRP A 1 101 ? -3.287 22.203 7.488 1 98.31 101 TRP A N 1
ATOM 835 C CA . TRP A 1 101 ? -3.516 21.203 8.531 1 98.31 101 TRP A CA 1
ATOM 836 C C . TRP A 1 101 ? -4.441 20.109 8.039 1 98.31 101 TRP A C 1
ATOM 838 O O . TRP A 1 101 ? -5.465 20.375 7.406 1 98.31 101 TRP A O 1
ATOM 848 N N . TYR A 1 102 ? -4.059 18.859 8.367 1 98.62 102 TYR A N 1
ATOM 849 C CA . TYR A 1 102 ? -4.793 17.719 7.832 1 98.62 102 TYR A CA 1
ATOM 850 C C . TYR A 1 102 ? -5.332 16.844 8.953 1 98.62 102 TYR A C 1
ATOM 852 O O . TYR A 1 102 ? -4.641 16.609 9.945 1 98.62 102 TYR A O 1
ATOM 860 N N . ALA A 1 103 ? -6.539 16.391 8.852 1 98.25 103 ALA A N 1
ATOM 861 C CA . ALA A 1 103 ? -7.141 15.375 9.711 1 98.25 103 ALA A CA 1
ATOM 862 C C . ALA A 1 103 ? -7.922 14.352 8.898 1 98.25 103 ALA A C 1
ATOM 864 O O . ALA A 1 103 ? -8.203 14.57 7.715 1 98.25 103 ALA A O 1
ATOM 865 N N . VAL A 1 104 ? -8.219 13.258 9.539 1 97.06 104 VAL A N 1
ATOM 866 C CA . VAL A 1 104 ? -9.031 12.234 8.891 1 97.06 104 VAL A CA 1
ATOM 867 C C . VAL A 1 104 ? -10.5 12.445 9.234 1 97.06 104 VAL A C 1
ATOM 869 O O . VAL A 1 104 ? -10.844 12.734 10.383 1 97.06 104 VAL A O 1
ATOM 872 N N . ASN A 1 105 ? -11.32 12.391 8.242 1 96.88 105 ASN A N 1
ATOM 873 C CA . ASN A 1 105 ? -12.75 12.398 8.508 1 96.88 105 ASN A CA 1
ATOM 874 C C . ASN A 1 105 ? -13.242 11.023 8.953 1 96.88 105 ASN A C 1
ATOM 876 O O . ASN A 1 105 ? -13.633 10.195 8.125 1 96.88 105 ASN A O 1
ATOM 880 N N . GLU A 1 106 ? -13.32 10.867 10.188 1 93.25 106 GLU A N 1
ATOM 881 C CA . GLU A 1 106 ? -13.609 9.562 10.773 1 93.25 106 GLU A CA 1
ATOM 882 C C . GLU A 1 106 ? -15.023 9.109 10.43 1 93.25 106 GLU A C 1
ATOM 884 O O . GLU A 1 106 ? -15.273 7.918 10.25 1 93.25 106 GLU A O 1
ATOM 889 N N . ASP A 1 107 ? -15.898 10.039 10.383 1 93.88 107 ASP A N 1
ATOM 890 C CA . ASP A 1 107 ? -17.281 9.695 10.078 1 93.88 107 ASP A CA 1
ATOM 891 C C . ASP A 1 107 ? -17.406 9.141 8.656 1 93.88 107 ASP A C 1
ATOM 893 O O . ASP A 1 107 ? -18.078 8.125 8.445 1 93.88 107 ASP A O 1
ATOM 897 N N . LYS A 1 108 ? -16.766 9.82 7.738 1 95.19 108 LYS A N 1
ATOM 898 C CA . LYS A 1 108 ? -16.812 9.359 6.352 1 95.19 108 LYS A CA 1
ATOM 899 C C . LYS A 1 108 ? -16.094 8.023 6.191 1 95.19 108 LYS A C 1
ATOM 901 O O . LYS A 1 108 ? -16.547 7.164 5.43 1 95.19 108 LYS A O 1
ATOM 906 N N . LEU A 1 109 ? -15.008 7.867 6.883 1 93.31 109 LEU A N 1
ATOM 907 C CA . LEU A 1 109 ? -14.258 6.617 6.84 1 93.31 109 LEU A CA 1
ATOM 908 C C . LEU A 1 109 ? -15.094 5.461 7.371 1 93.31 109 LEU A C 1
ATOM 910 O O . LEU A 1 109 ? -15.102 4.375 6.789 1 93.31 109 LEU A O 1
ATOM 914 N N . LYS A 1 110 ? -15.766 5.688 8.414 1 91.38 110 LYS A N 1
ATOM 915 C CA . LYS A 1 110 ? -16.656 4.676 8.984 1 91.38 110 LYS A CA 1
ATOM 916 C C . LYS A 1 110 ? -17.734 4.273 8 1 91.38 110 LYS A C 1
ATOM 918 O O . LYS A 1 110 ? -18.109 3.102 7.918 1 91.38 110 LYS A O 1
ATOM 923 N N . GLN A 1 111 ? -18.234 5.25 7.316 1 92.75 111 GLN A N 1
ATOM 924 C CA . GLN A 1 111 ? -19.266 4.996 6.32 1 92.75 111 GLN A CA 1
ATOM 925 C C . GLN A 1 111 ? -18.766 4.055 5.23 1 92.75 111 GLN A C 1
ATOM 927 O O . GLN A 1 111 ? -19.5 3.166 4.781 1 92.75 111 GLN A O 1
ATOM 932 N N . ILE A 1 112 ? -17.547 4.223 4.875 1 90.88 112 ILE A N 1
ATOM 933 C CA . ILE A 1 112 ? -16.938 3.383 3.844 1 90.88 112 ILE A CA 1
ATOM 934 C C . ILE A 1 112 ? -16.844 1.942 4.34 1 90.88 112 ILE A C 1
ATOM 936 O O . ILE A 1 112 ? -17.172 1.005 3.607 1 90.88 112 ILE A O 1
ATOM 940 N N . TYR A 1 113 ? -16.484 1.756 5.508 1 89.38 113 TYR A N 1
ATOM 941 C CA . TYR A 1 113 ? -16.328 0.418 6.074 1 89.38 113 TYR A CA 1
ATOM 942 C C . TYR A 1 113 ? -17.688 -0.247 6.266 1 89.38 113 TYR A C 1
ATOM 944 O O . TYR A 1 113 ? -17.828 -1.462 6.098 1 89.38 113 TYR A O 1
ATOM 952 N N . GLN A 1 114 ? -18.656 0.539 6.574 1 88.06 114 GLN A N 1
ATOM 953 C CA . GLN A 1 114 ? -20 -0.003 6.766 1 88.06 114 GLN A CA 1
ATOM 954 C C . GLN A 1 114 ? -20.625 -0.424 5.438 1 88.06 114 GLN A C 1
ATOM 956 O O . GLN A 1 114 ? -21.328 -1.432 5.367 1 88.06 114 GLN A O 1
ATOM 961 N N . GLU A 1 115 ? -20.375 0.345 4.434 1 88.06 115 GLU A N 1
ATOM 962 C CA . GLU A 1 115 ? -20.922 0.052 3.111 1 88.06 115 GLU A CA 1
ATOM 963 C C . GLU A 1 115 ? -20.297 -1.211 2.527 1 88.06 115 GLU A C 1
ATOM 965 O O . GLU A 1 115 ? -20.953 -1.958 1.8 1 88.06 115 GLU A O 1
ATOM 970 N N . THR A 1 116 ? -19.062 -1.417 2.846 1 80.25 116 THR A N 1
ATOM 971 C CA . THR A 1 116 ? -18.344 -2.568 2.301 1 80.25 116 THR A CA 1
ATOM 972 C C . THR A 1 116 ? -18.766 -3.85 3.021 1 80.25 116 THR A C 1
ATOM 974 O O . THR A 1 116 ? -18.797 -4.922 2.418 1 80.25 116 THR A O 1
ATOM 977 N N . LYS A 1 117 ? -19 -3.848 4.258 1 73.69 117 LYS A N 1
ATOM 978 C CA . LYS A 1 117 ? -19.453 -5 5.031 1 73.69 117 LYS A CA 1
ATOM 979 C C . LYS A 1 117 ? -20.859 -5.418 4.621 1 73.69 117 LYS A C 1
ATOM 981 O O . LYS A 1 117 ? -21.172 -6.613 4.566 1 73.69 117 LYS A O 1
ATOM 986 N N . THR A 1 118 ? -21.656 -4.535 4.387 1 68.31 118 THR A N 1
ATOM 987 C CA . THR A 1 118 ? -23.047 -4.816 4.02 1 68.31 118 THR A CA 1
ATOM 988 C C . THR A 1 118 ? -23.109 -5.453 2.633 1 68.31 118 THR A C 1
ATOM 990 O O . THR A 1 118 ? -23.938 -6.336 2.391 1 68.31 118 THR A O 1
ATOM 993 N N . GLU A 1 119 ? -22.328 -5.094 1.739 1 63.09 119 GLU A N 1
ATOM 994 C CA . GLU A 1 119 ? -22.312 -5.668 0.396 1 63.09 119 GLU A CA 1
ATOM 995 C C . GLU A 1 119 ? -21.844 -7.117 0.417 1 63.09 119 GLU A C 1
ATOM 997 O O . GLU A 1 119 ? -22.281 -7.934 -0.394 1 63.09 119 GLU A O 1
ATOM 1002 N N . LYS A 1 120 ? -20.875 -7.453 1.179 1 58.84 120 LYS A N 1
ATOM 1003 C CA . LYS A 1 120 ? -20.469 -8.852 1.266 1 58.84 120 LYS A CA 1
ATOM 1004 C C . LYS A 1 120 ? -21.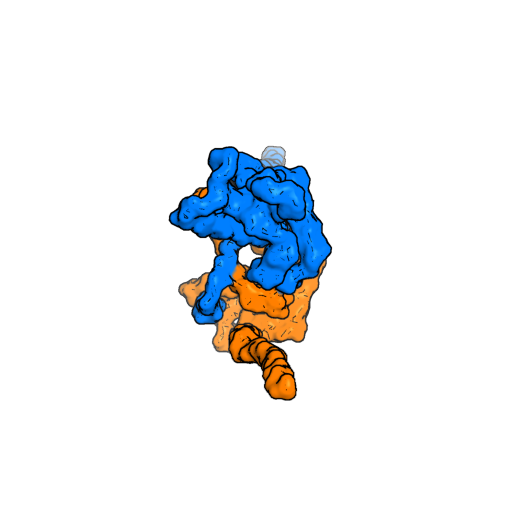594 -9.719 1.82 1 58.84 120 LYS A C 1
ATOM 1006 O O . LYS A 1 120 ? -21.562 -10.945 1.691 1 58.84 120 LYS A O 1
ATOM 1011 N N . LYS A 1 121 ? -22.438 -9.266 2.645 1 52.34 121 LYS A N 1
ATOM 1012 C CA . LYS A 1 121 ? -23.531 -10.078 3.158 1 52.34 121 LYS A CA 1
ATOM 1013 C C . LYS A 1 121 ? -24.641 -10.227 2.117 1 52.34 121 LYS A C 1
ATOM 1015 O O . LYS A 1 121 ? -25.672 -10.836 2.389 1 52.34 121 LYS A O 1
ATOM 1020 N N . ARG A 1 122 ? -24.641 -9.469 1.083 1 47.22 122 ARG A N 1
ATOM 1021 C CA . ARG A 1 122 ? -25.781 -9.773 0.229 1 47.22 122 ARG A CA 1
ATOM 1022 C C . ARG A 1 122 ? -25.656 -11.164 -0.381 1 47.22 122 ARG A C 1
ATOM 1024 O O . ARG A 1 122 ? -24.625 -11.492 -0.987 1 47.22 122 ARG A O 1
ATOM 1031 N N . PRO A 1 123 ? -26.438 -12.133 -0.022 1 45.75 123 PRO A N 1
ATOM 1032 C CA . PRO A 1 123 ? -26.5 -13.492 -0.551 1 45.75 123 PRO A CA 1
ATOM 1033 C C . PRO A 1 123 ? -26.562 -13.531 -2.076 1 45.75 123 PRO A C 1
ATOM 1035 O O . PRO A 1 123 ? -27.219 -12.695 -2.695 1 45.75 123 PRO A O 1
ATOM 1038 N N . VAL A 1 124 ? -25.484 -13.836 -2.824 1 40.09 124 VAL A N 1
ATOM 1039 C CA . VAL A 1 124 ? -25.703 -14.258 -4.203 1 40.09 124 VAL A CA 1
ATOM 1040 C C . VAL A 1 124 ? -27.016 -15.031 -4.305 1 40.09 124 VAL A C 1
ATOM 1042 O O . VAL A 1 124 ? -27.188 -16.062 -3.658 1 40.09 124 VAL A O 1
ATOM 1045 N N . LYS A 1 125 ? -28.078 -14.406 -4.543 1 38.97 125 LYS A N 1
ATOM 1046 C CA . LYS A 1 125 ? -29.281 -15.164 -4.871 1 38.97 125 LYS A CA 1
ATOM 1047 C C . LYS A 1 125 ? -28.984 -16.25 -5.906 1 38.97 125 LYS A C 1
ATOM 1049 O O . LYS A 1 125 ? -28.578 -15.938 -7.031 1 38.97 125 LYS A O 1
ATOM 1054 N N . ARG A 1 126 ? -28.328 -17.375 -5.5 1 37.03 126 ARG A N 1
ATOM 1055 C CA . ARG A 1 126 ? -28.328 -18.547 -6.363 1 37.03 126 ARG A CA 1
ATOM 1056 C C . ARG A 1 126 ? -29.625 -18.641 -7.168 1 37.03 126 ARG A C 1
ATOM 1058 O O . ARG A 1 126 ? -30.719 -18.516 -6.613 1 37.03 126 ARG A O 1
ATOM 1065 N N . LEU A 1 127 ? -29.641 -17.984 -8.414 1 41.28 127 LEU A N 1
ATOM 1066 C CA . LEU A 1 127 ? -30.734 -18.344 -9.32 1 41.28 127 LEU A CA 1
ATOM 1067 C C . LEU A 1 127 ? -31.172 -19.781 -9.117 1 41.28 127 LEU A C 1
ATOM 1069 O O . LEU A 1 127 ? -30.359 -20.703 -9.188 1 41.28 127 LEU A O 1
ATOM 1073 N N . GLY A 1 128 ? -32.125 -19.969 -8.336 1 35.59 128 GLY A N 1
ATOM 1074 C CA . GLY A 1 128 ? -32.844 -21.219 -8.164 1 35.59 128 GLY A CA 1
ATOM 1075 C C . GLY A 1 128 ? -33.094 -21.938 -9.477 1 35.59 128 GLY A C 1
ATOM 1076 O O . GLY A 1 128 ? -33.5 -21.328 -10.461 1 35.59 128 GLY A O 1
ATOM 1077 N N . GLY A 1 129 ? -32.25 -22.828 -9.773 1 31.44 129 GLY A N 1
ATOM 1078 C CA . GLY A 1 129 ? -32.625 -23.781 -10.805 1 31.44 129 GLY A CA 1
ATOM 1079 C C . GLY A 1 129 ? -34.062 -24.203 -10.734 1 31.44 129 GLY A C 1
ATOM 1080 O O . GLY A 1 129 ? -34.594 -24.516 -9.656 1 31.44 129 GLY A O 1
ATOM 1081 N N . LYS A 1 130 ? -35 -23.641 -11.609 1 38.62 130 LYS A N 1
ATOM 1082 C CA . LYS A 1 130 ? -36.344 -24.172 -11.906 1 38.62 130 LYS A CA 1
ATOM 1083 C C . LYS A 1 130 ? -36.312 -25.688 -11.977 1 38.62 130 LYS A C 1
ATOM 1085 O O . LYS A 1 130 ? -35.5 -26.281 -12.703 1 38.62 130 LYS A O 1
ATOM 1090 N N . ASN A 1 131 ? -36.469 -26.375 -10.828 1 33.03 131 ASN A N 1
ATOM 1091 C CA . ASN A 1 131 ? -36.844 -27.781 -10.789 1 33.03 131 ASN A CA 1
ATOM 1092 C C . ASN A 1 131 ? -37.875 -28.125 -11.859 1 33.03 131 ASN A C 1
ATOM 1094 O O . ASN A 1 131 ? -38.969 -27.594 -11.852 1 33.03 131 ASN A O 1
ATOM 1098 N N . HIS A 1 132 ? -37.469 -28.125 -13.188 1 33.94 132 HIS A N 1
ATOM 1099 C CA . HIS A 1 132 ? -38.375 -28.766 -14.125 1 33.94 132 HIS A CA 1
ATOM 1100 C C . HIS A 1 132 ? -38.844 -30.109 -13.609 1 33.94 132 HIS A C 1
ATOM 1102 O O . HIS A 1 132 ? -38.062 -31.078 -13.594 1 33.94 132 HIS A O 1
ATOM 1108 N N . ALA A 1 133 ? -39.531 -30.109 -12.547 1 31.98 133 ALA A N 1
ATOM 1109 C CA . ALA A 1 133 ? -40.344 -31.281 -12.188 1 31.98 133 ALA A CA 1
ATOM 1110 C C . ALA A 1 133 ? -41.438 -31.516 -13.227 1 31.98 133 ALA A C 1
ATOM 1112 O O . ALA A 1 133 ? -42.219 -32.469 -13.109 1 31.98 133 ALA A O 1
ATOM 1113 N N . ASN A 1 134 ? -41.312 -31.25 -14.617 1 26.23 134 ASN A N 1
ATOM 1114 C CA . ASN A 1 134 ? -42.281 -32.156 -15.234 1 26.23 134 ASN A CA 1
ATOM 1115 C C . ASN A 1 134 ? -41.719 -33.562 -15.336 1 26.23 134 ASN A C 1
ATOM 1117 O O . ASN A 1 134 ? -40.531 -33.781 -15.594 1 26.23 134 ASN A O 1
ATOM 1121 N N . MET B 1 1 ? -8 4.719 15.695 1 55.09 1 MET B N 1
ATOM 1122 C CA . MET B 1 1 ? -9.336 4.539 15.133 1 55.09 1 MET B CA 1
ATOM 1123 C C . MET B 1 1 ? -9.297 3.629 13.914 1 55.09 1 MET B C 1
ATOM 1125 O O . MET B 1 1 ? -10.062 2.668 13.82 1 55.09 1 MET B O 1
ATOM 1129 N N . ILE B 1 2 ? -8.281 3.896 13.062 1 62.47 2 ILE B N 1
ATOM 1130 C CA . ILE B 1 2 ? -8.289 3.092 11.852 1 62.47 2 ILE B CA 1
ATOM 1131 C C . ILE B 1 2 ? -8.008 1.63 12.195 1 62.47 2 ILE B C 1
ATOM 1133 O O . ILE B 1 2 ? -8.633 0.724 11.633 1 62.47 2 ILE B O 1
ATOM 1137 N N . LYS B 1 3 ? -7.266 1.555 13.242 1 65.56 3 LYS B N 1
ATOM 1138 C CA . LYS B 1 3 ? -6.922 0.193 13.648 1 65.56 3 LYS B CA 1
ATOM 1139 C C . LYS B 1 3 ? -8.148 -0.563 14.141 1 65.56 3 LYS B C 1
ATOM 1141 O O . LYS B 1 3 ? -8.305 -1.758 13.875 1 65.56 3 LYS B O 1
ATOM 1146 N N . GLU B 1 4 ? -9 0.149 14.766 1 66.56 4 GLU B N 1
ATOM 1147 C CA . GLU B 1 4 ? -10.195 -0.465 15.336 1 66.56 4 GLU B CA 1
ATOM 1148 C C . GLU B 1 4 ? -11.18 -0.86 14.25 1 66.56 4 GLU B C 1
ATOM 1150 O O . GLU B 1 4 ? -12.008 -1.757 14.445 1 66.56 4 GLU B O 1
ATOM 1155 N N . MET B 1 5 ? -10.945 -0.279 13.172 1 70 5 MET B N 1
ATOM 1156 C CA . MET B 1 5 ? -11.898 -0.513 12.086 1 70 5 MET B CA 1
ATOM 1157 C C . MET B 1 5 ? -11.445 -1.684 11.211 1 70 5 MET B C 1
ATOM 1159 O O . MET B 1 5 ? -12.227 -2.195 10.406 1 70 5 MET B O 1
ATOM 1163 N N . LEU B 1 6 ? -10.312 -2.158 11.648 1 68.38 6 LEU B N 1
ATOM 1164 C CA . LEU B 1 6 ? -9.695 -3.215 10.859 1 68.38 6 LEU B CA 1
ATOM 1165 C C . LEU B 1 6 ? -10.258 -4.582 11.234 1 68.38 6 LEU B C 1
ATOM 1167 O O . LEU B 1 6 ? -10.398 -4.895 12.422 1 68.38 6 LEU B O 1
ATOM 1171 N N . ASN B 1 7 ? -11.211 -5.148 10.422 1 64.56 7 ASN B N 1
ATOM 1172 C CA . ASN B 1 7 ? -11.812 -6.438 10.75 1 64.56 7 ASN B CA 1
ATOM 1173 C C . ASN B 1 7 ? -11.211 -7.566 9.914 1 64.56 7 ASN B C 1
ATOM 1175 O O . ASN B 1 7 ? -11.57 -8.727 10.086 1 64.56 7 ASN B O 1
ATOM 1179 N N . GLY B 1 8 ? -10.203 -7.23 9.141 1 70.5 8 GLY B N 1
ATOM 1180 C CA . GLY B 1 8 ? -9.688 -8.273 8.273 1 70.5 8 GLY B CA 1
ATOM 1181 C C . GLY B 1 8 ? -8.18 -8.219 8.117 1 70.5 8 GLY B C 1
ATOM 1182 O O . GLY B 1 8 ? -7.5 -7.469 8.82 1 70.5 8 GLY B O 1
ATOM 1183 N N . PRO B 1 9 ? -7.801 -9.227 7.391 1 79.31 9 PRO B N 1
ATOM 1184 C CA . PRO B 1 9 ? -6.359 -9.227 7.133 1 79.31 9 PRO B CA 1
ATOM 1185 C C . PRO B 1 9 ? -5.867 -7.902 6.547 1 79.31 9 PRO B C 1
ATOM 1187 O O . PRO B 1 9 ? -6.602 -7.238 5.809 1 79.31 9 PRO B O 1
ATOM 1190 N N . SER B 1 10 ? -4.75 -7.449 7.074 1 88.44 10 SER B N 1
ATOM 1191 C CA . SER B 1 10 ? -4.102 -6.238 6.586 1 88.44 10 SER B CA 1
ATOM 1192 C C . SER B 1 10 ? -2.756 -6.551 5.938 1 88.44 10 SER B C 1
ATOM 1194 O O . SER B 1 10 ? -2.209 -7.641 6.133 1 88.44 10 SER B O 1
ATOM 1196 N N . ILE B 1 11 ? -2.361 -5.672 5.109 1 90.88 11 ILE B N 1
ATOM 1197 C CA . ILE B 1 11 ? -1.077 -5.828 4.438 1 90.88 11 ILE B CA 1
ATOM 1198 C C . ILE B 1 11 ? -0.059 -4.859 5.035 1 90.88 11 ILE B C 1
ATOM 1200 O O . ILE B 1 11 ? -0.369 -3.689 5.27 1 90.88 11 ILE B O 1
ATOM 1204 N N . VAL B 1 12 ? 1.029 -5.406 5.305 1 91.06 12 VAL B N 1
ATOM 1205 C CA . VAL B 1 12 ? 2.109 -4.57 5.824 1 91.06 12 VAL B CA 1
ATOM 1206 C C . VAL B 1 12 ? 3.062 -4.195 4.691 1 91.06 12 VAL B C 1
ATOM 1208 O O . VAL B 1 12 ? 3.646 -5.07 4.047 1 91.06 12 VAL B O 1
ATOM 1211 N N . LEU B 1 13 ? 3.182 -2.928 4.477 1 92.19 13 LEU B N 1
ATOM 1212 C CA . LEU B 1 13 ? 4.055 -2.443 3.412 1 92.19 13 LEU B CA 1
ATOM 1213 C C . LEU B 1 13 ? 5.27 -1.724 3.988 1 92.19 13 LEU B C 1
ATOM 1215 O O . LEU B 1 13 ? 5.133 -0.873 4.871 1 92.19 13 LEU B O 1
ATOM 1219 N N . ASP B 1 14 ? 6.375 -2.129 3.467 1 90.19 14 ASP B N 1
ATOM 1220 C CA . ASP B 1 14 ? 7.66 -1.57 3.873 1 90.19 14 ASP B CA 1
ATOM 1221 C C . ASP B 1 14 ? 8.055 -0.401 2.977 1 90.19 14 ASP B C 1
ATOM 1223 O O . ASP B 1 14 ? 8.203 -0.565 1.764 1 90.19 14 ASP B O 1
ATOM 1227 N N . PRO B 1 15 ? 8.336 0.773 3.615 1 90.88 15 PRO B N 1
ATOM 1228 C CA . PRO B 1 15 ? 8.672 1.938 2.791 1 90.88 15 PRO B CA 1
ATOM 1229 C C . PRO B 1 15 ? 9.93 1.727 1.951 1 90.88 15 PRO B C 1
ATOM 1231 O O . PRO B 1 15 ? 10.023 2.252 0.839 1 90.88 15 PRO B O 1
ATOM 1234 N N . VAL B 1 16 ? 10.867 1.015 2.463 1 88.62 16 VAL B N 1
ATOM 1235 C CA . VAL B 1 16 ? 12.078 0.73 1.705 1 88.62 16 VAL B CA 1
ATOM 1236 C C . VAL B 1 16 ? 11.727 0.001 0.412 1 88.62 16 VAL B C 1
ATOM 1238 O O . VAL B 1 16 ? 12.227 0.343 -0.66 1 88.62 16 VAL B O 1
ATOM 1241 N N . LEU B 1 17 ? 10.805 -0.892 0.573 1 91.81 17 LEU B N 1
ATOM 1242 C CA . LEU B 1 17 ? 10.43 -1.714 -0.572 1 91.81 17 LEU B CA 1
ATOM 1243 C C . LEU B 1 17 ? 9.656 -0.895 -1.598 1 91.81 17 LEU B C 1
ATOM 1245 O O . LEU B 1 17 ? 9.992 -0.898 -2.783 1 91.81 17 LEU B O 1
ATOM 1249 N N . PHE B 1 18 ? 8.594 -0.143 -1.154 1 93.5 18 PHE B N 1
ATOM 1250 C CA . PHE B 1 18 ? 7.77 0.484 -2.178 1 93.5 18 PHE B CA 1
ATOM 1251 C C . PHE B 1 18 ? 8.453 1.718 -2.75 1 93.5 18 PHE B C 1
ATOM 1253 O O . PHE B 1 18 ? 8.125 2.168 -3.848 1 93.5 18 PHE B O 1
ATOM 1260 N N . ARG B 1 19 ? 9.445 2.244 -2.014 1 92 19 ARG B N 1
ATOM 1261 C CA . ARG B 1 19 ? 10.242 3.311 -2.604 1 92 19 ARG B CA 1
ATOM 1262 C C . ARG B 1 19 ? 11.148 2.771 -3.707 1 92 19 ARG B C 1
ATOM 1264 O O . ARG B 1 19 ? 11.406 3.459 -4.699 1 92 19 ARG B O 1
ATOM 1271 N N . ALA B 1 20 ? 11.562 1.538 -3.57 1 91.75 20 ALA B N 1
ATOM 1272 C CA . ALA B 1 20 ? 12.523 0.944 -4.488 1 91.75 20 ALA B CA 1
ATOM 1273 C C . ALA B 1 20 ? 11.836 0.409 -5.742 1 91.75 20 ALA B C 1
ATOM 1275 O O . ALA B 1 20 ? 12.367 0.514 -6.848 1 91.75 20 ALA B O 1
ATOM 1276 N N . VAL B 1 21 ? 10.602 -0.141 -5.602 1 95.19 21 VAL B N 1
ATOM 1277 C CA . VAL B 1 21 ? 10.102 -0.923 -6.73 1 95.19 21 VAL B CA 1
ATOM 1278 C C . VAL B 1 21 ? 8.773 -0.352 -7.211 1 95.19 21 VAL B C 1
ATOM 1280 O O . VAL B 1 21 ? 8.305 -0.689 -8.297 1 95.19 21 VAL B O 1
ATOM 1283 N N . GLY B 1 22 ? 8.094 0.434 -6.391 1 93.75 22 GLY B N 1
ATOM 1284 C CA . GLY B 1 22 ? 6.762 0.945 -6.684 1 93.75 22 GLY B CA 1
ATOM 1285 C C . GLY B 1 22 ? 5.688 0.366 -5.785 1 93.75 22 GLY B C 1
ATOM 1286 O O . GLY B 1 22 ? 5.844 -0.733 -5.25 1 93.75 22 GLY B O 1
ATOM 1287 N N . LEU B 1 23 ? 4.602 1.077 -5.699 1 95.44 23 LEU B N 1
ATOM 1288 C CA . LEU B 1 23 ? 3.559 0.734 -4.738 1 95.44 23 LEU B CA 1
ATOM 1289 C C . LEU B 1 23 ? 2.857 -0.56 -5.137 1 95.44 23 LEU B C 1
ATOM 1291 O O . LEU B 1 23 ? 2.695 -1.463 -4.312 1 95.44 23 LEU B O 1
ATOM 1295 N N . LYS B 1 24 ? 2.49 -0.678 -6.406 1 96.81 24 LYS B N 1
ATOM 1296 C CA . LYS B 1 24 ? 1.794 -1.878 -6.863 1 96.81 24 LYS B CA 1
ATOM 1297 C C . LYS B 1 24 ? 2.689 -3.109 -6.754 1 96.81 24 LYS B C 1
ATOM 1299 O O . LYS B 1 24 ? 2.248 -4.164 -6.301 1 96.81 24 LYS B O 1
ATOM 1304 N N . GLU B 1 25 ? 3.926 -2.9 -7.121 1 97.56 25 GLU B N 1
ATOM 1305 C CA . GLU B 1 25 ? 4.879 -4 -7.039 1 97.56 25 GLU B CA 1
ATOM 1306 C C . GLU B 1 25 ? 5.094 -4.438 -5.59 1 97.56 25 GLU B C 1
ATOM 1308 O O . GLU B 1 25 ? 5.133 -5.637 -5.301 1 97.56 25 GLU B O 1
ATOM 1313 N N . ALA B 1 26 ? 5.184 -3.492 -4.73 1 95.81 26 ALA B N 1
ATOM 1314 C CA . ALA B 1 26 ? 5.383 -3.785 -3.312 1 95.81 26 ALA B CA 1
ATOM 1315 C C . ALA B 1 26 ? 4.172 -4.512 -2.729 1 95.81 26 ALA B C 1
ATOM 1317 O O . ALA B 1 26 ? 4.324 -5.418 -1.907 1 95.81 26 ALA B O 1
ATOM 1318 N N . LEU B 1 27 ? 3.035 -4.121 -3.184 1 96.19 27 LEU B N 1
ATOM 1319 C CA . LEU B 1 27 ? 1.805 -4.754 -2.721 1 96.19 27 LEU B CA 1
ATOM 1320 C C . LEU B 1 27 ? 1.756 -6.219 -3.137 1 96.19 27 LEU B C 1
ATOM 1322 O O . LEU B 1 27 ? 1.444 -7.09 -2.322 1 96.19 27 LEU B O 1
ATOM 1326 N N . VAL B 1 28 ? 2.094 -6.48 -4.367 1 97.25 28 VAL B N 1
ATOM 1327 C CA . VAL B 1 28 ? 2.088 -7.848 -4.883 1 97.25 28 VAL B CA 1
ATOM 1328 C C . VAL B 1 28 ? 3.107 -8.695 -4.125 1 97.25 28 VAL B C 1
ATOM 1330 O O . VAL B 1 28 ? 2.809 -9.82 -3.715 1 97.25 28 VAL B O 1
ATOM 1333 N N . LEU B 1 29 ? 4.273 -8.125 -3.91 1 96.69 29 LEU B N 1
ATOM 1334 C CA . LEU B 1 29 ? 5.32 -8.852 -3.205 1 96.69 29 LEU B CA 1
ATOM 1335 C C . LEU B 1 29 ? 4.883 -9.203 -1.788 1 96.69 29 LEU B C 1
ATOM 1337 O O . LEU B 1 29 ? 5.148 -10.305 -1.308 1 96.69 29 LEU B O 1
ATOM 1341 N N . GLN B 1 30 ? 4.238 -8.281 -1.189 1 94.25 30 GLN B N 1
ATOM 1342 C CA . GLN B 1 30 ? 3.783 -8.516 0.178 1 94.25 30 GLN B CA 1
ATOM 1343 C C . GLN B 1 30 ? 2.73 -9.617 0.232 1 94.25 30 GLN B C 1
ATOM 1345 O O . GLN B 1 30 ? 2.826 -10.531 1.048 1 94.25 30 GLN B O 1
ATOM 1350 N N . VAL B 1 31 ? 1.754 -9.547 -0.632 1 95.06 31 VAL B N 1
ATOM 1351 C CA . VAL B 1 31 ? 0.681 -10.531 -0.644 1 95.06 31 VAL B CA 1
ATOM 1352 C C . VAL B 1 31 ? 1.248 -11.906 -0.996 1 95.06 31 VAL B C 1
ATOM 1354 O O . VAL B 1 31 ? 0.934 -12.898 -0.339 1 95.06 31 VAL B O 1
ATOM 1357 N N . LEU B 1 32 ? 2.086 -11.914 -1.97 1 97.19 32 LEU B N 1
ATOM 1358 C CA . LEU B 1 32 ? 2.723 -13.164 -2.367 1 97.19 32 LEU B CA 1
ATOM 1359 C C . LEU B 1 32 ? 3.5 -13.766 -1.205 1 97.19 32 LEU B C 1
ATOM 1361 O O . LEU B 1 32 ? 3.418 -14.977 -0.961 1 97.19 32 LEU B O 1
ATOM 1365 N N . SER B 1 33 ? 4.203 -12.938 -0.485 1 95.31 33 SER B N 1
ATOM 1366 C CA . SER B 1 33 ? 4.988 -13.406 0.651 1 95.31 33 SER B CA 1
ATOM 1367 C C . SER B 1 33 ? 4.094 -14.008 1.73 1 95.31 33 SER B C 1
ATOM 1369 O O . SER B 1 33 ? 4.441 -15.031 2.332 1 95.31 33 SER B O 1
ATOM 1371 N N . VAL B 1 34 ? 3 -13.43 1.958 1 94.12 34 VAL B N 1
ATOM 1372 C CA . VAL B 1 34 ? 2.064 -13.922 2.961 1 94.12 34 VAL B CA 1
ATOM 1373 C C . VAL B 1 34 ? 1.508 -15.281 2.523 1 94.12 34 VAL B C 1
ATOM 1375 O O . VAL B 1 34 ? 1.417 -16.203 3.328 1 94.12 34 VAL B O 1
ATOM 1378 N N . ARG B 1 35 ? 1.16 -15.398 1.253 1 96.69 35 ARG B N 1
ATOM 1379 C CA . ARG B 1 35 ? 0.61 -16.641 0.73 1 96.69 35 ARG B CA 1
ATOM 1380 C C . ARG B 1 35 ? 1.657 -17.75 0.744 1 96.69 35 ARG B C 1
ATOM 1382 O O . ARG B 1 35 ? 1.339 -18.906 1.015 1 96.69 35 ARG B O 1
ATOM 1389 N N . ILE B 1 36 ? 2.873 -17.391 0.476 1 97.06 36 ILE B N 1
ATOM 1390 C CA . ILE B 1 36 ? 3.957 -18.375 0.515 1 97.06 36 ILE B CA 1
ATOM 1391 C C . ILE B 1 36 ? 4.145 -18.875 1.943 1 97.06 36 ILE B C 1
ATOM 1393 O O . ILE B 1 36 ? 4.312 -20.078 2.166 1 97.06 36 ILE B O 1
ATOM 1397 N N . GLU B 1 37 ? 4.113 -17.969 2.861 1 95.31 37 GLU B N 1
ATOM 1398 C CA . GLU B 1 37 ? 4.246 -18.359 4.262 1 95.31 37 GLU B CA 1
ATOM 1399 C C . GLU B 1 37 ? 3.121 -19.297 4.688 1 95.31 37 GLU B C 1
ATOM 1401 O O . GLU B 1 37 ? 3.348 -20.25 5.441 1 95.31 37 GLU B O 1
ATOM 1406 N N . GLU B 1 38 ? 1.976 -19 4.219 1 96.06 38 GLU B N 1
ATOM 1407 C CA . GLU B 1 38 ? 0.849 -19.891 4.496 1 96.06 38 GLU B CA 1
ATOM 1408 C C . GLU B 1 38 ? 1.101 -21.281 3.955 1 96.06 38 GLU B C 1
ATOM 1410 O O . GLU B 1 38 ? 0.813 -22.281 4.629 1 96.06 38 GLU B O 1
ATOM 1415 N N . ASN B 1 39 ? 1.603 -21.344 2.764 1 97.81 39 ASN B N 1
ATOM 1416 C CA . ASN B 1 39 ? 1.925 -22.641 2.172 1 97.81 39 ASN B CA 1
ATOM 1417 C C . ASN B 1 39 ? 3.033 -23.344 2.945 1 97.81 39 ASN B C 1
ATOM 1419 O O . ASN B 1 39 ? 2.996 -24.578 3.113 1 97.81 39 ASN B O 1
ATOM 1423 N N . LYS B 1 40 ? 4.004 -22.609 3.41 1 97.25 40 LYS B N 1
ATOM 1424 C CA . LYS B 1 40 ? 5.082 -23.156 4.219 1 97.25 40 LYS B CA 1
ATOM 1425 C C . LYS B 1 40 ? 4.543 -23.781 5.5 1 97.25 40 LYS B C 1
ATOM 1427 O O . LYS B 1 40 ? 4.898 -24.922 5.84 1 97.25 40 LYS B O 1
ATOM 1432 N N . ILE B 1 41 ? 3.707 -23.062 6.156 1 97.19 41 ILE B N 1
ATOM 1433 C CA . ILE B 1 41 ? 3.111 -23.547 7.402 1 97.19 41 ILE B CA 1
ATOM 1434 C C . ILE B 1 41 ? 2.297 -24.797 7.141 1 97.19 41 ILE B C 1
ATOM 1436 O O . ILE B 1 41 ? 2.338 -25.75 7.926 1 97.19 41 ILE B O 1
ATOM 1440 N N . ALA B 1 42 ? 1.653 -24.875 5.977 1 97.94 42 ALA B N 1
ATOM 1441 C CA . ALA B 1 42 ? 0.784 -25.984 5.621 1 97.94 42 ALA B CA 1
ATOM 1442 C C . ALA B 1 42 ? 1.58 -27.125 4.98 1 97.94 42 ALA B C 1
ATOM 1444 O O . ALA B 1 42 ? 1.055 -28.219 4.773 1 97.94 42 ALA B O 1
ATOM 1445 N N . GLY B 1 43 ? 2.832 -26.891 4.672 1 97.38 43 GLY B N 1
ATOM 1446 C CA . GLY B 1 43 ? 3.662 -27.891 4.008 1 97.38 43 GLY B CA 1
ATOM 1447 C C . GLY B 1 43 ? 3.23 -28.172 2.58 1 97.38 43 GLY B C 1
ATOM 1448 O O . GLY B 1 43 ? 3.297 -29.312 2.117 1 97.38 43 GLY B O 1
ATOM 1449 N N . ARG B 1 44 ? 2.775 -27.109 1.915 1 97.81 44 ARG B N 1
ATOM 1450 C CA . ARG B 1 44 ? 2.238 -27.266 0.568 1 97.81 44 ARG B CA 1
ATOM 1451 C C . ARG B 1 44 ? 3.102 -26.531 -0.454 1 97.81 44 ARG B C 1
ATOM 1453 O O . ARG B 1 44 ? 3.686 -25.484 -0.148 1 97.81 44 ARG B O 1
ATOM 1460 N N . ASN B 1 45 ? 3.195 -27.094 -1.645 1 97.75 45 ASN B N 1
ATOM 1461 C CA . ASN B 1 45 ? 3.768 -26.453 -2.824 1 97.75 45 ASN B CA 1
ATOM 1462 C C . ASN B 1 45 ? 5.262 -26.203 -2.65 1 97.75 45 ASN B C 1
ATOM 1464 O O . ASN B 1 45 ? 5.727 -25.078 -2.867 1 97.75 45 ASN B O 1
ATOM 1468 N N . PHE B 1 46 ? 5.949 -27.219 -2.219 1 98.06 46 PHE B N 1
ATOM 1469 C CA . PHE B 1 46 ? 7.402 -27.156 -2.139 1 98.06 46 PHE B CA 1
ATOM 1470 C C . PHE B 1 46 ? 8.039 -27.766 -3.389 1 98.06 46 PHE B C 1
ATOM 1472 O O . PHE B 1 46 ? 7.844 -28.938 -3.686 1 98.06 46 PHE B O 1
ATOM 1479 N N . GLN B 1 47 ? 8.633 -26.969 -4.164 1 96.75 47 GLN B N 1
ATOM 1480 C CA . GLN B 1 47 ? 9.289 -27.375 -5.402 1 96.75 47 GLN B CA 1
ATOM 1481 C C . GLN B 1 47 ? 10.648 -26.703 -5.555 1 96.75 47 GLN B C 1
ATOM 1483 O O . GLN B 1 47 ? 10.797 -25.516 -5.305 1 96.75 47 GLN B O 1
ATOM 1488 N N . LYS B 1 48 ? 11.688 -27.453 -5.945 1 96.5 48 LYS B N 1
ATOM 1489 C CA . LYS B 1 48 ? 13.023 -26.938 -6.242 1 96.5 48 LYS B CA 1
ATOM 1490 C C . LYS B 1 48 ? 13.586 -26.156 -5.066 1 96.5 48 LYS B C 1
ATOM 1492 O O . LYS B 1 48 ? 14.109 -25.047 -5.242 1 96.5 48 LYS B O 1
ATOM 1497 N N . GLY B 1 49 ? 13.336 -26.562 -3.875 1 96.25 49 GLY B N 1
ATOM 1498 C CA . GLY B 1 49 ? 13.992 -26.047 -2.684 1 96.25 49 GLY B CA 1
ATOM 1499 C C . GLY B 1 49 ? 13.312 -24.797 -2.133 1 96.25 49 GLY B C 1
ATOM 1500 O O . GLY B 1 49 ? 13.891 -24.078 -1.309 1 96.25 49 GLY B O 1
ATOM 1501 N N . ARG B 1 50 ? 12.117 -24.547 -2.645 1 96.88 50 ARG B N 1
ATOM 1502 C CA . ARG B 1 50 ? 11.406 -23.391 -2.109 1 96.88 50 ARG B CA 1
ATOM 1503 C C . ARG B 1 50 ? 9.891 -23.594 -2.188 1 96.88 50 ARG B C 1
ATOM 1505 O O . ARG B 1 50 ? 9.422 -24.5 -2.871 1 96.88 50 ARG B O 1
ATOM 1512 N N . TYR B 1 51 ? 9.164 -22.797 -1.413 1 97.75 51 TYR B N 1
ATOM 1513 C CA . TYR B 1 51 ? 7.707 -22.812 -1.443 1 97.75 51 TYR B CA 1
ATOM 1514 C C . TYR B 1 51 ? 7.18 -21.812 -2.479 1 97.75 51 TYR B C 1
ATOM 1516 O O . TYR B 1 51 ? 7.746 -20.734 -2.656 1 97.75 51 TYR B O 1
ATOM 1524 N N . TRP B 1 52 ? 6.055 -22.234 -3.131 1 98.56 52 TRP B N 1
ATOM 1525 C CA . TRP B 1 52 ? 5.469 -21.469 -4.23 1 98.56 52 TRP B CA 1
ATOM 1526 C C . TRP B 1 52 ? 3.979 -21.25 -3.996 1 98.56 52 TRP B C 1
ATOM 1528 O O . TRP B 1 52 ? 3.377 -21.859 -3.117 1 98.56 52 TRP B O 1
ATOM 1538 N N . VAL B 1 53 ? 3.436 -20.312 -4.719 1 98.5 53 VAL B N 1
ATOM 1539 C CA . VAL B 1 53 ? 1.989 -20.141 -4.828 1 98.5 53 VAL B CA 1
ATOM 1540 C C . VAL B 1 53 ? 1.545 -20.422 -6.262 1 98.5 53 VAL B C 1
ATOM 1542 O O . VAL B 1 53 ? 2.041 -19.812 -7.207 1 98.5 53 VAL B O 1
ATOM 1545 N N . ASP B 1 54 ? 0.7 -21.438 -6.375 1 97.5 54 ASP B N 1
ATOM 1546 C CA . ASP B 1 54 ? 0.099 -21.719 -7.676 1 97.5 54 ASP B CA 1
ATOM 1547 C C . ASP B 1 54 ? -1.253 -21.031 -7.82 1 97.5 54 ASP B C 1
ATOM 1549 O O . ASP B 1 54 ? -2.23 -21.422 -7.184 1 97.5 54 ASP B O 1
ATOM 1553 N N . LYS B 1 55 ? -1.256 -20.047 -8.656 1 97.44 55 LYS B N 1
ATOM 1554 C CA . LYS B 1 55 ? -2.49 -19.281 -8.805 1 97.44 55 LYS B CA 1
ATOM 1555 C C . LYS B 1 55 ? -2.559 -18.609 -10.164 1 97.44 55 LYS B C 1
ATOM 1557 O O . LYS B 1 55 ? -1.613 -17.922 -10.578 1 97.44 55 LYS B O 1
ATOM 1562 N N . PRO B 1 56 ? -3.719 -18.906 -10.914 1 96.56 56 PRO B N 1
ATOM 1563 C CA . PRO B 1 56 ? -3.877 -18.188 -12.188 1 96.56 56 PRO B CA 1
ATOM 1564 C C . PRO B 1 56 ? -4.039 -16.688 -12 1 96.56 56 PRO B C 1
ATOM 1566 O O . PRO B 1 56 ? -4.582 -16.234 -10.992 1 96.56 56 PRO B O 1
ATOM 1569 N N . MET B 1 57 ? -3.639 -15.93 -12.984 1 97.44 57 MET B N 1
ATOM 1570 C CA . MET B 1 57 ? -3.654 -14.469 -12.922 1 97.44 57 MET B CA 1
ATOM 1571 C C . MET B 1 57 ? -5.055 -13.953 -12.609 1 97.44 57 MET B C 1
ATOM 1573 O O . MET B 1 57 ? -5.219 -13.016 -11.828 1 97.44 57 MET B O 1
ATOM 1577 N N . ARG B 1 58 ? -6.023 -14.57 -13.188 1 97.06 58 ARG B N 1
ATOM 1578 C CA . ARG B 1 58 ? -7.402 -14.148 -12.953 1 97.06 58 ARG B CA 1
ATOM 1579 C C . ARG B 1 58 ? -7.773 -14.297 -11.484 1 97.06 58 ARG B C 1
ATOM 1581 O O . ARG B 1 58 ? -8.484 -13.461 -10.93 1 97.06 58 ARG B O 1
ATOM 1588 N N . GLU B 1 59 ? -7.344 -15.352 -10.883 1 97.69 59 GLU B N 1
ATOM 1589 C CA . GLU B 1 59 ? -7.637 -15.586 -9.477 1 97.69 59 GLU B CA 1
ATOM 1590 C C . GLU B 1 59 ? -6.855 -14.617 -8.586 1 97.69 59 GLU B C 1
ATOM 1592 O O . GLU B 1 59 ? -7.352 -14.195 -7.535 1 97.69 59 GLU B O 1
ATOM 1597 N N . TRP B 1 60 ? -5.586 -14.375 -8.969 1 98.19 60 TRP B N 1
ATOM 1598 C CA . TRP B 1 60 ? -4.867 -13.305 -8.289 1 98.19 60 TRP B CA 1
ATOM 1599 C C . TRP B 1 60 ? -5.695 -12.023 -8.273 1 98.19 60 TRP B C 1
ATOM 1601 O O . TRP B 1 60 ? -5.828 -11.375 -7.227 1 98.19 60 TRP B O 1
ATOM 1611 N N . GLN B 1 61 ? -6.246 -11.648 -9.344 1 97.5 61 GLN B N 1
ATOM 1612 C CA . GLN B 1 61 ? -7.012 -10.414 -9.469 1 97.5 61 GLN B CA 1
ATOM 1613 C C . GLN B 1 61 ? -8.281 -10.461 -8.617 1 97.5 61 GLN B C 1
ATOM 1615 O O . GLN B 1 61 ? -8.508 -9.586 -7.781 1 97.5 61 GLN B O 1
ATOM 1620 N N . GLU B 1 62 ? -9.062 -11.492 -8.75 1 96 62 GLU B N 1
ATOM 1621 C CA . GLU B 1 62 ? -10.367 -11.594 -8.117 1 96 62 GLU B CA 1
ATOM 1622 C C . GLU B 1 62 ? -10.242 -11.711 -6.602 1 96 62 GLU B C 1
ATOM 1624 O O . GLU B 1 62 ? -11 -11.078 -5.859 1 96 62 GLU B O 1
ATOM 1629 N N . ASP B 1 63 ? -9.219 -12.445 -6.16 1 94.94 63 ASP B N 1
ATOM 1630 C CA . ASP B 1 63 ? -9.141 -12.781 -4.742 1 94.94 63 ASP B CA 1
ATOM 1631 C C . ASP B 1 63 ? -8.336 -11.734 -3.971 1 94.94 63 ASP B C 1
ATOM 1633 O O . ASP B 1 63 ? -8.609 -11.477 -2.797 1 94.94 63 ASP B O 1
ATOM 1637 N N . GLU B 1 64 ? -7.32 -11.25 -4.676 1 94.56 64 GLU B N 1
ATOM 1638 C CA . GLU B 1 64 ? -6.352 -10.477 -3.9 1 94.56 64 GLU B CA 1
ATOM 1639 C C . GLU B 1 64 ? -6.328 -9.016 -4.344 1 94.56 64 GLU B C 1
ATOM 1641 O O . GLU B 1 64 ? -6.09 -8.125 -3.529 1 94.56 64 GLU B O 1
ATOM 1646 N N . PHE B 1 65 ? -6.527 -8.797 -5.648 1 96.44 65 PHE B N 1
ATOM 1647 C CA . PHE B 1 65 ? -6.262 -7.473 -6.195 1 96.44 65 PHE B CA 1
ATOM 1648 C C . PHE B 1 65 ? -7.441 -6.984 -7.027 1 96.44 65 PHE B C 1
ATOM 1650 O O . PHE B 1 65 ? -7.262 -6.484 -8.141 1 96.44 65 PHE B O 1
ATOM 1657 N N . SER B 1 66 ? -8.602 -7.121 -6.512 1 93.88 66 SER B N 1
ATOM 1658 C CA . SER B 1 66 ? -9.828 -6.824 -7.242 1 93.88 66 SER B CA 1
ATOM 1659 C C . SER B 1 66 ? -9.938 -5.34 -7.562 1 93.88 66 SER B C 1
ATOM 1661 O O . SER B 1 66 ? -10.742 -4.938 -8.406 1 93.88 66 SER B O 1
ATOM 1663 N N . PHE B 1 67 ? -9.148 -4.523 -6.977 1 92.56 67 PHE B N 1
ATOM 1664 C CA . PHE B 1 67 ? -9.18 -3.08 -7.176 1 92.56 67 PHE B CA 1
ATOM 1665 C C . PHE B 1 67 ? -8.32 -2.678 -8.367 1 92.56 67 PHE B C 1
ATOM 1667 O O . PHE B 1 67 ? -8.375 -1.532 -8.82 1 92.56 67 PHE B O 1
ATOM 1674 N N . LEU B 1 68 ? -7.535 -3.555 -8.875 1 96.06 68 LEU B N 1
ATOM 1675 C CA . LEU B 1 68 ? -6.754 -3.342 -10.094 1 96.06 68 LEU B CA 1
ATOM 1676 C C . LEU B 1 68 ? -7.434 -3.994 -11.289 1 96.06 68 LEU B C 1
ATOM 1678 O O . LEU B 1 68 ? -8.102 -5.023 -11.156 1 96.06 68 LEU B O 1
ATOM 1682 N N . THR B 1 69 ? -7.23 -3.424 -12.461 1 96.56 69 THR B N 1
ATOM 1683 C CA . THR B 1 69 ? -7.648 -4.121 -13.672 1 96.56 69 THR B CA 1
ATOM 1684 C C . THR B 1 69 ? -6.734 -5.312 -13.961 1 96.56 69 THR B C 1
ATOM 1686 O O . THR B 1 69 ? -5.613 -5.375 -13.445 1 96.56 69 THR B O 1
ATOM 1689 N N . PHE B 1 70 ? -7.277 -6.164 -14.797 1 97.94 70 PHE B N 1
ATOM 1690 C CA . PHE B 1 70 ? -6.508 -7.344 -15.164 1 97.94 70 PHE B CA 1
ATOM 1691 C C . PHE B 1 70 ? -5.199 -6.949 -15.836 1 97.94 70 PHE B C 1
ATOM 1693 O O . PHE B 1 70 ? -4.137 -7.484 -15.508 1 97.94 70 PHE B O 1
ATOM 1700 N N . ASP B 1 71 ? -5.234 -5.988 -16.688 1 98.44 71 ASP B N 1
ATOM 1701 C CA . ASP B 1 71 ? -4.059 -5.559 -17.438 1 98.44 71 ASP B CA 1
ATOM 1702 C C . ASP B 1 71 ? -3.018 -4.93 -16.516 1 98.44 71 ASP B C 1
ATOM 1704 O O . ASP B 1 71 ? -1.823 -5.207 -16.641 1 98.44 71 ASP B O 1
ATOM 1708 N N . THR B 1 72 ? -3.449 -4.164 -15.531 1 97.62 72 THR B N 1
ATOM 1709 C CA . THR B 1 72 ? -2.541 -3.529 -14.578 1 97.62 72 THR B CA 1
ATOM 1710 C C . THR B 1 72 ? -1.832 -4.578 -13.727 1 97.62 72 THR B C 1
ATOM 1712 O O . THR B 1 72 ? -0.628 -4.473 -13.484 1 97.62 72 THR B O 1
ATOM 1715 N N . LEU B 1 73 ? -2.598 -5.516 -13.32 1 98.31 73 LEU B N 1
ATOM 1716 C CA . LEU B 1 73 ? -2.01 -6.566 -12.492 1 98.31 73 LEU B CA 1
ATOM 1717 C C . LEU B 1 73 ? -0.995 -7.379 -13.297 1 98.31 73 LEU B C 1
ATOM 1719 O O . LEU B 1 73 ? 0.116 -7.633 -12.82 1 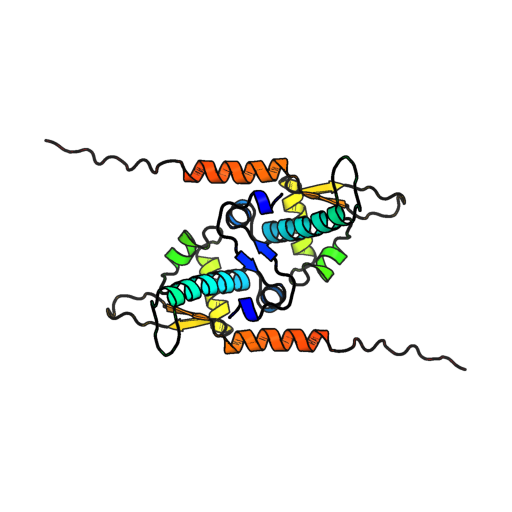98.31 73 LEU B O 1
ATOM 1723 N N . LYS B 1 74 ? -1.427 -7.723 -14.461 1 98.38 74 LYS B N 1
ATOM 1724 C CA . LYS B 1 74 ? -0.532 -8.484 -15.336 1 98.38 74 LYS B CA 1
ATOM 1725 C C . LYS B 1 74 ? 0.771 -7.723 -15.578 1 98.38 74 LYS B C 1
ATOM 1727 O O . LYS B 1 74 ? 1.854 -8.312 -15.523 1 98.38 74 LYS B O 1
ATOM 1732 N N . ARG B 1 75 ? 0.658 -6.488 -15.805 1 98.38 75 ARG B N 1
ATOM 1733 C CA . ARG B 1 75 ? 1.836 -5.656 -16.031 1 98.38 75 ARG B CA 1
ATOM 1734 C C . ARG B 1 75 ? 2.701 -5.598 -14.766 1 98.38 75 ARG B C 1
ATOM 1736 O O . ARG B 1 75 ? 3.93 -5.59 -14.859 1 98.38 75 ARG B O 1
ATOM 1743 N N . THR B 1 76 ? 2.104 -5.527 -13.641 1 98.56 76 THR B N 1
ATOM 1744 C CA . THR B 1 76 ? 2.816 -5.473 -12.367 1 98.56 76 THR B CA 1
ATOM 1745 C C . THR B 1 76 ? 3.615 -6.75 -12.141 1 98.56 76 THR B C 1
ATOM 1747 O O . THR B 1 76 ? 4.797 -6.695 -11.789 1 98.56 76 THR B O 1
ATOM 1750 N N . PHE B 1 77 ? 2.992 -7.859 -12.43 1 98.75 77 PHE B N 1
ATOM 1751 C CA . PHE B 1 77 ? 3.688 -9.133 -12.305 1 98.75 77 PHE B CA 1
ATOM 1752 C C . PHE B 1 77 ? 4.832 -9.227 -13.312 1 98.75 77 PHE B C 1
ATOM 1754 O O . PHE B 1 77 ? 5.914 -9.727 -12.984 1 98.75 77 PHE B O 1
ATOM 1761 N N . THR B 1 78 ? 4.551 -8.797 -14.477 1 98.56 78 THR B N 1
ATOM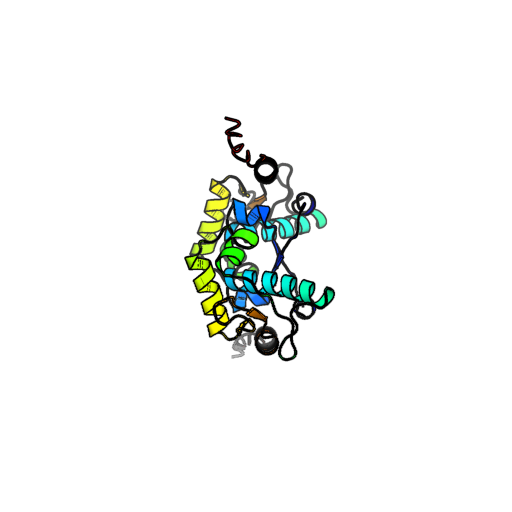 1762 C CA . THR B 1 78 ? 5.574 -8.828 -15.516 1 98.56 78 THR B CA 1
ATOM 1763 C C . THR B 1 78 ? 6.773 -7.977 -15.117 1 98.56 78 THR B C 1
ATOM 1765 O O . THR B 1 78 ? 7.922 -8.398 -15.273 1 98.56 78 THR B O 1
ATOM 1768 N N . ARG B 1 79 ? 6.543 -6.793 -14.578 1 98.31 79 ARG B N 1
ATOM 1769 C CA . ARG B 1 79 ? 7.617 -5.91 -14.133 1 98.31 79 ARG B CA 1
ATOM 1770 C C . ARG B 1 79 ? 8.422 -6.555 -13.008 1 98.31 79 ARG B C 1
ATOM 1772 O O . ARG B 1 79 ? 9.656 -6.457 -12.984 1 98.31 79 ARG B O 1
ATOM 1779 N N . LEU B 1 80 ? 7.734 -7.199 -12.133 1 98.5 80 LEU B N 1
ATOM 1780 C CA . LEU B 1 80 ? 8.398 -7.871 -11.023 1 98.5 80 LEU B CA 1
ATOM 1781 C C . LEU B 1 80 ? 9.289 -9 -11.523 1 98.5 80 LEU B C 1
ATOM 1783 O O . LEU B 1 80 ? 10.406 -9.188 -11.031 1 98.5 80 LEU B O 1
ATOM 1787 N N . ARG B 1 81 ? 8.742 -9.719 -12.453 1 98.5 81 ARG B N 1
ATOM 1788 C CA . ARG B 1 81 ? 9.516 -10.812 -13.039 1 98.5 81 ARG B CA 1
ATOM 1789 C C . ARG B 1 81 ? 10.734 -10.289 -13.781 1 98.5 81 ARG B C 1
ATOM 1791 O O . ARG B 1 81 ? 11.836 -10.836 -13.648 1 98.5 81 ARG B O 1
ATOM 1798 N N . GLU B 1 82 ? 10.555 -9.234 -14.516 1 98.12 82 GLU B N 1
ATOM 1799 C CA . GLU B 1 82 ? 11.641 -8.641 -15.297 1 98.12 82 GLU B CA 1
ATOM 1800 C C . GLU B 1 82 ? 12.742 -8.102 -14.391 1 98.12 82 GLU B C 1
ATOM 1802 O O . GLU B 1 82 ? 13.922 -8.133 -14.742 1 98.12 82 GLU B O 1
ATOM 1807 N N . LYS B 1 83 ? 12.367 -7.633 -13.25 1 97.31 83 LYS B N 1
ATOM 1808 C CA . LYS B 1 83 ? 13.328 -7.117 -12.273 1 97.31 83 LYS B CA 1
ATOM 1809 C C . LYS B 1 83 ? 13.914 -8.242 -11.43 1 97.31 83 LYS B C 1
ATOM 1811 O O . LYS B 1 83 ? 14.695 -7.996 -10.508 1 97.31 83 LYS B O 1
ATOM 1816 N N . ASP B 1 84 ? 13.438 -9.461 -11.703 1 98.12 84 ASP B N 1
ATOM 1817 C CA . ASP B 1 84 ? 13.898 -10.68 -11.039 1 98.12 84 ASP B CA 1
ATOM 1818 C C . ASP B 1 84 ? 13.516 -10.672 -9.555 1 98.12 84 ASP B C 1
ATOM 1820 O O . ASP B 1 84 ? 14.266 -11.164 -8.711 1 98.12 84 ASP B O 1
ATOM 1824 N N . LEU B 1 85 ? 12.453 -10.016 -9.234 1 97.94 85 LEU B N 1
ATOM 1825 C CA . LEU B 1 85 ? 12.008 -9.938 -7.848 1 97.94 85 LEU B CA 1
ATOM 1826 C C . LEU B 1 85 ? 11.078 -11.102 -7.512 1 97.94 85 LEU B C 1
ATOM 1828 O O . LEU B 1 85 ? 10.938 -11.477 -6.344 1 97.94 85 LEU B O 1
ATOM 1832 N N . ILE B 1 86 ? 10.453 -11.586 -8.555 1 98.5 86 ILE B N 1
ATOM 1833 C CA . ILE B 1 86 ? 9.703 -12.82 -8.375 1 98.5 86 ILE B CA 1
ATOM 1834 C C . ILE B 1 86 ? 10.164 -13.859 -9.398 1 98.5 86 ILE B C 1
ATOM 1836 O O . ILE B 1 86 ? 10.727 -13.508 -10.438 1 98.5 86 ILE B O 1
ATOM 1840 N N . LEU B 1 87 ? 9.969 -15.062 -9.008 1 98.38 87 LEU B N 1
ATOM 1841 C CA . LEU B 1 87 ? 10.195 -16.203 -9.883 1 98.38 87 LEU B CA 1
ATOM 1842 C C . LEU B 1 87 ? 8.875 -16.781 -10.375 1 98.38 87 LEU B C 1
ATOM 1844 O O . LEU B 1 87 ? 7.902 -16.844 -9.625 1 98.38 87 LEU B O 1
ATOM 1848 N N . VAL B 1 88 ? 8.883 -17.156 -11.656 1 98.12 88 VAL B N 1
ATOM 1849 C CA . VAL B 1 88 ? 7.707 -17.797 -12.234 1 98.12 88 VAL B CA 1
ATOM 1850 C C . VAL B 1 88 ? 8.102 -19.094 -12.914 1 98.12 88 VAL B C 1
ATOM 1852 O O . VAL B 1 88 ? 9.078 -19.141 -13.664 1 98.12 88 VAL B O 1
ATOM 1855 N N . ASP B 1 89 ? 7.438 -20.109 -12.508 1 96.81 89 ASP B N 1
ATOM 1856 C CA . ASP B 1 89 ? 7.691 -21.422 -13.102 1 96.81 89 ASP B CA 1
ATOM 1857 C C . ASP B 1 89 ? 6.395 -22.219 -13.258 1 96.81 89 ASP B C 1
ATOM 1859 O O . ASP B 1 89 ? 5.312 -21.703 -12.961 1 96.81 89 ASP B O 1
ATOM 1863 N N . LYS B 1 90 ? 6.488 -23.375 -13.883 1 95.5 90 LYS B N 1
ATOM 1864 C CA . LYS B 1 90 ? 5.375 -24.312 -14.07 1 95.5 90 LYS B CA 1
ATOM 1865 C C . LYS B 1 90 ? 5.73 -25.703 -13.562 1 95.5 90 LYS B C 1
ATOM 1867 O O . LYS B 1 90 ? 6.723 -26.297 -14 1 95.5 90 LYS B O 1
ATOM 1872 N N . PHE B 1 91 ? 4.883 -26.219 -12.625 1 95.12 91 PHE B N 1
ATOM 1873 C CA . PHE B 1 91 ? 5.16 -27.531 -12.055 1 95.12 91 PHE B CA 1
ATOM 1874 C C . PHE B 1 91 ? 3.965 -28.453 -12.219 1 95.12 91 PHE B C 1
ATOM 1876 O O . PHE B 1 91 ? 3.896 -29.516 -11.586 1 95.12 91 PHE B O 1
ATOM 1883 N N . ASN B 1 92 ? 3.07 -28.016 -13.078 1 91.88 92 ASN B N 1
ATOM 1884 C CA . ASN B 1 92 ? 1.833 -28.781 -13.25 1 91.88 92 ASN B CA 1
ATOM 1885 C C . ASN B 1 92 ? 2.09 -30.125 -13.914 1 91.88 92 ASN B C 1
ATOM 1887 O O . ASN B 1 92 ? 2.928 -30.234 -14.812 1 91.88 92 ASN B O 1
ATOM 1891 N N . LEU B 1 93 ? 1.458 -31.188 -13.445 1 89.69 93 LEU B N 1
ATOM 1892 C CA . LEU B 1 93 ? 1.603 -32.531 -13.984 1 89.69 93 LEU B CA 1
ATOM 1893 C C . LEU B 1 93 ? 0.908 -32.656 -15.336 1 89.69 93 LEU B C 1
ATOM 1895 O O . LEU B 1 93 ? 1.438 -33.281 -16.266 1 89.69 93 LEU B O 1
ATOM 1899 N N . ASP B 1 94 ? -0.229 -32.031 -15.367 1 90.12 94 ASP B N 1
ATOM 1900 C CA . ASP B 1 94 ? -0.989 -32 -16.609 1 90.12 94 ASP B CA 1
ATOM 1901 C C . ASP B 1 94 ? -0.452 -30.922 -17.547 1 90.12 94 ASP B C 1
ATOM 1903 O O . ASP B 1 94 ? -0.534 -29.734 -17.25 1 90.12 94 ASP B O 1
ATOM 1907 N N . GLY B 1 95 ? 0.119 -31.297 -18.641 1 87.5 95 GLY B N 1
ATOM 1908 C CA . GLY B 1 95 ? 0.71 -30.375 -19.594 1 87.5 95 GLY B CA 1
ATOM 1909 C C . GLY B 1 95 ? -0.27 -29.328 -20.109 1 87.5 95 GLY B C 1
ATOM 1910 O O . GLY B 1 95 ? 0.135 -28.281 -20.594 1 87.5 95 GLY B O 1
ATOM 1911 N N . ARG B 1 96 ? -1.608 -29.531 -19.953 1 91.12 96 ARG B N 1
ATOM 1912 C CA . ARG B 1 96 ? -2.623 -28.578 -20.422 1 91.12 96 ARG B CA 1
ATOM 1913 C C . ARG B 1 96 ? -2.869 -27.484 -19.391 1 91.12 96 ARG B C 1
ATOM 1915 O O . ARG B 1 96 ? -3.451 -26.453 -19.703 1 91.12 96 ARG B O 1
ATOM 1922 N N . ASP B 1 97 ? -2.473 -27.875 -18.172 1 92 97 ASP B N 1
ATOM 1923 C CA . ASP B 1 97 ? -2.594 -26.875 -17.109 1 92 97 ASP B CA 1
ATOM 1924 C C . ASP B 1 97 ? -1.469 -25.844 -17.203 1 92 97 ASP B C 1
ATOM 1926 O O . ASP B 1 97 ? -0.296 -26.188 -17.031 1 92 97 ASP B O 1
ATOM 1930 N N . GLN B 1 98 ? -1.898 -24.625 -17.531 1 90.62 98 GLN B N 1
ATOM 1931 C CA . GLN B 1 98 ? -0.894 -23.594 -17.766 1 90.62 98 GLN B CA 1
ATOM 1932 C C . GLN B 1 98 ? -0.773 -22.672 -16.562 1 90.62 98 GLN B C 1
ATOM 1934 O O . GLN B 1 98 ? -0.268 -21.547 -16.672 1 90.62 98 GLN B O 1
ATOM 1939 N N . THR B 1 99 ? -1.1 -23.219 -15.383 1 94.69 99 THR B N 1
ATOM 1940 C CA . THR B 1 99 ? -1.06 -22.391 -14.188 1 94.69 99 THR B CA 1
ATOM 1941 C C . THR B 1 99 ? 0.379 -22.031 -13.828 1 94.69 99 THR B C 1
ATOM 1943 O O . THR B 1 99 ? 1.253 -22.891 -13.789 1 94.69 99 THR B O 1
ATOM 1946 N N . ASN B 1 100 ? 0.53 -20.781 -13.523 1 97 100 ASN B N 1
ATOM 1947 C CA . ASN B 1 100 ? 1.849 -20.312 -13.109 1 97 100 ASN B CA 1
ATOM 1948 C C . ASN B 1 100 ? 2.051 -20.484 -11.602 1 97 100 ASN B C 1
ATOM 1950 O O . ASN B 1 100 ? 1.109 -20.328 -10.828 1 97 100 ASN B O 1
ATOM 1954 N N . TRP B 1 101 ? 3.287 -20.828 -11.281 1 98.31 101 TRP B N 1
ATOM 1955 C CA . TRP B 1 101 ? 3.748 -20.875 -9.898 1 98.31 101 TRP B CA 1
ATOM 1956 C C . TRP B 1 101 ? 4.656 -19.672 -9.594 1 98.31 101 TRP B C 1
ATOM 1958 O O . TRP B 1 101 ? 5.543 -19.359 -10.391 1 98.31 101 TRP B O 1
ATOM 1968 N N . TYR B 1 102 ? 4.418 -19.062 -8.43 1 98.62 102 TYR B N 1
ATOM 1969 C CA . TYR B 1 102 ? 5.133 -17.828 -8.102 1 98.62 102 TYR B CA 1
ATOM 1970 C C . TYR B 1 102 ? 5.902 -17.984 -6.797 1 98.62 102 TYR B C 1
ATOM 1972 O O . TYR B 1 102 ? 5.398 -18.562 -5.832 1 98.62 102 TYR B O 1
ATOM 1980 N N . ALA B 1 103 ? 7.098 -17.484 -6.734 1 98.25 103 ALA B N 1
ATOM 1981 C CA . ALA B 1 103 ? 7.898 -17.359 -5.52 1 98.25 103 ALA B CA 1
ATOM 1982 C C . ALA B 1 103 ? 8.609 -16.016 -5.477 1 98.25 103 ALA B C 1
ATOM 1984 O O . ALA B 1 103 ? 8.688 -15.305 -6.488 1 98.25 103 ALA B O 1
ATOM 1985 N N . VAL B 1 104 ? 9.07 -15.672 -4.312 1 97.12 104 VAL B N 1
ATOM 1986 C CA . VAL B 1 104 ? 9.836 -14.438 -4.168 1 97.12 104 VAL B CA 1
ATOM 1987 C C . VAL B 1 104 ? 11.328 -14.734 -4.32 1 97.12 104 VAL B C 1
ATOM 1989 O O . VAL B 1 104 ? 11.82 -15.734 -3.799 1 97.12 104 VAL B O 1
ATOM 1992 N N . ASN B 1 105 ? 11.977 -13.938 -5.086 1 96.88 105 ASN B N 1
ATOM 1993 C CA . ASN B 1 105 ? 13.43 -14.031 -5.145 1 96.88 105 ASN B CA 1
ATOM 1994 C C . ASN B 1 105 ? 14.078 -13.352 -3.941 1 96.88 105 ASN B C 1
ATOM 1996 O O . ASN B 1 105 ? 14.391 -12.164 -3.988 1 96.88 105 ASN B O 1
ATOM 2000 N N . GLU B 1 106 ? 14.359 -14.125 -2.992 1 93.31 106 GLU B N 1
ATOM 2001 C CA . GLU B 1 106 ? 14.844 -13.609 -1.711 1 93.31 106 GLU B CA 1
ATOM 2002 C C . GLU B 1 106 ? 16.203 -12.953 -1.856 1 93.31 106 GLU B C 1
ATOM 2004 O O . GLU B 1 106 ? 16.516 -11.977 -1.171 1 93.31 106 GLU B O 1
ATOM 2009 N N . ASP B 1 107 ? 17 -13.508 -2.691 1 94 107 ASP B N 1
ATOM 2010 C CA . ASP B 1 107 ? 18.328 -12.953 -2.885 1 94 107 ASP B CA 1
ATOM 2011 C C . ASP B 1 107 ? 18.266 -11.555 -3.479 1 94 107 ASP B C 1
ATOM 2013 O O . ASP B 1 107 ? 18.969 -10.641 -3.016 1 94 107 ASP B O 1
ATOM 2017 N N . LYS B 1 108 ? 17.438 -11.422 -4.484 1 95.12 108 LYS B N 1
ATOM 2018 C CA . LYS B 1 108 ? 17.297 -10.117 -5.117 1 95.12 108 LYS B CA 1
ATOM 2019 C C . LYS B 1 108 ? 16.656 -9.109 -4.16 1 95.12 108 LYS B C 1
ATOM 2021 O O . LYS B 1 108 ? 17.047 -7.938 -4.145 1 95.12 108 LYS B O 1
ATOM 2026 N N . LEU B 1 109 ? 15.711 -9.562 -3.402 1 93.31 109 LEU B N 1
ATOM 2027 C CA . LEU B 1 109 ? 15.055 -8.711 -2.424 1 93.31 109 LEU B CA 1
ATOM 2028 C C . LEU B 1 109 ? 16.047 -8.219 -1.371 1 93.31 109 LEU B C 1
ATOM 2030 O O . LEU B 1 109 ? 16.031 -7.043 -1.003 1 93.31 109 LEU B O 1
ATOM 2034 N N . LYS B 1 110 ? 16.844 -9.07 -0.919 1 91.44 110 LYS B N 1
ATOM 2035 C CA . LYS B 1 110 ? 17.891 -8.711 0.047 1 91.44 110 LYS B CA 1
ATOM 2036 C C . LYS B 1 110 ? 18.828 -7.66 -0.524 1 91.44 110 LYS B C 1
ATOM 2038 O O . LYS B 1 110 ? 19.266 -6.758 0.192 1 91.44 110 LYS B O 1
ATOM 2043 N N . GLN B 1 111 ? 19.141 -7.816 -1.761 1 92.75 111 GLN B N 1
ATOM 2044 C CA . GLN B 1 111 ? 20.016 -6.863 -2.432 1 92.75 111 GLN B CA 1
ATOM 2045 C C . GLN B 1 111 ? 19.422 -5.461 -2.428 1 92.75 111 GLN B C 1
ATOM 2047 O O . GLN B 1 111 ? 20.125 -4.473 -2.223 1 92.75 111 GLN B O 1
ATOM 2052 N N . ILE B 1 112 ? 18.141 -5.418 -2.602 1 90.88 112 ILE B N 1
ATOM 2053 C CA . ILE B 1 112 ? 17.438 -4.137 -2.615 1 90.88 112 ILE B CA 1
ATOM 2054 C C . ILE B 1 112 ? 17.531 -3.484 -1.237 1 90.88 112 ILE B C 1
ATOM 2056 O O . ILE B 1 112 ? 17.781 -2.283 -1.128 1 90.88 112 ILE B O 1
ATOM 2060 N N . TYR B 1 113 ? 17.359 -4.215 -0.242 1 89.31 113 TYR B N 1
ATOM 2061 C CA . TYR B 1 113 ? 17.406 -3.689 1.117 1 89.31 113 TYR B CA 1
ATOM 2062 C C . TYR B 1 113 ? 18.828 -3.27 1.498 1 89.31 113 TYR B C 1
ATOM 2064 O O . TYR B 1 113 ? 19.016 -2.289 2.221 1 89.31 113 TYR B O 1
ATOM 2072 N N . GLN B 1 114 ? 19.766 -3.973 0.995 1 88.06 114 GLN B N 1
ATOM 2073 C CA . GLN B 1 114 ? 21.156 -3.639 1.29 1 88.06 114 GLN B CA 1
ATOM 2074 C C . GLN B 1 114 ? 21.578 -2.359 0.574 1 88.06 114 GLN B C 1
ATOM 2076 O O . GLN B 1 114 ? 22.328 -1.551 1.127 1 88.06 114 GLN B O 1
ATOM 2081 N N . GLU B 1 115 ? 21.125 -2.201 -0.614 1 88.19 115 GLU B N 1
ATOM 2082 C CA . GLU B 1 115 ? 21.469 -1.021 -1.402 1 88.19 115 GLU B CA 1
ATOM 2083 C C . GLU B 1 115 ? 20.844 0.238 -0.807 1 88.19 115 GLU B C 1
ATOM 2085 O O . GLU B 1 115 ? 21.438 1.32 -0.879 1 88.19 115 GLU B O 1
ATOM 2090 N N . THR B 1 116 ? 19.703 0.075 -0.237 1 80.31 116 THR B N 1
ATOM 2091 C CA . THR B 1 116 ? 18.984 1.226 0.316 1 80.31 116 THR B CA 1
ATOM 2092 C C . THR B 1 116 ? 19.594 1.638 1.655 1 80.31 116 THR B C 1
ATOM 2094 O O . THR B 1 116 ? 19.609 2.822 1.998 1 80.31 116 THR B O 1
ATOM 2097 N N . LYS B 1 117 ? 20.016 0.776 2.475 1 73.75 117 LYS B N 1
ATOM 2098 C CA . LYS B 1 117 ? 20.656 1.061 3.754 1 73.75 117 LYS B CA 1
ATOM 2099 C C . LYS B 1 117 ? 22 1.734 3.553 1 73.75 117 LYS B C 1
ATOM 2101 O O . LYS B 1 117 ? 22.391 2.623 4.32 1 73.75 117 LYS B O 1
ATOM 2106 N N . THR B 1 118 ? 22.703 1.36 2.631 1 69.19 118 THR B N 1
ATOM 2107 C CA . THR B 1 118 ? 24.031 1.911 2.359 1 69.19 118 THR B CA 1
ATOM 2108 C C . THR B 1 118 ? 23.922 3.344 1.845 1 69.19 118 THR B C 1
ATOM 2110 O O . THR B 1 118 ? 24.75 4.191 2.172 1 69.19 118 THR B O 1
ATOM 2113 N N . GLU B 1 119 ? 22.953 3.668 1.099 1 62.97 119 GLU B N 1
ATOM 2114 C CA . GLU B 1 119 ? 22.781 5.02 0.577 1 62.97 119 GLU B CA 1
ATOM 2115 C C . GLU B 1 119 ? 22.422 5.996 1.69 1 62.97 119 GLU B C 1
ATOM 2117 O O . GLU B 1 119 ? 22.797 7.172 1.642 1 62.97 119 GLU B O 1
ATOM 2122 N N . LYS B 1 120 ? 21.594 5.652 2.623 1 59.06 120 LYS B N 1
ATOM 2123 C CA . LYS B 1 120 ? 21.297 6.551 3.734 1 59.06 120 LYS B CA 1
ATOM 2124 C C . LYS B 1 120 ? 22.547 6.848 4.551 1 59.06 120 LYS B C 1
ATOM 2126 O O . LYS B 1 120 ? 22.578 7.797 5.336 1 59.06 120 LYS B O 1
ATOM 2131 N N . LYS B 1 121 ? 23.469 6.004 4.695 1 52.38 121 LYS B N 1
ATOM 2132 C CA . LYS B 1 121 ? 24.688 6.27 5.445 1 52.38 121 LYS B CA 1
ATOM 2133 C C . LYS B 1 121 ? 25.625 7.172 4.656 1 52.38 121 LYS B C 1
ATOM 2135 O O . LYS B 1 121 ? 26.734 7.465 5.109 1 52.38 121 LYS B O 1
ATOM 2140 N N . ARG B 1 122 ? 25.375 7.332 3.391 1 47.41 122 ARG B N 1
ATOM 2141 C CA . ARG B 1 122 ? 26.391 8.211 2.826 1 47.41 122 ARG B CA 1
ATOM 2142 C C . ARG B 1 122 ? 26.312 9.609 3.42 1 47.41 122 ARG B C 1
ATOM 2144 O O . ARG B 1 122 ? 25.234 10.219 3.422 1 47.41 122 ARG B O 1
ATOM 2151 N N . PRO B 1 123 ? 27.141 10.078 4.223 1 45.12 123 PRO B N 1
ATOM 2152 C CA . PRO B 1 123 ? 27.266 11.406 4.824 1 45.12 123 PRO B CA 1
ATOM 2153 C C . PRO B 1 123 ? 27.031 12.531 3.816 1 45.12 123 PRO B C 1
ATOM 2155 O O . PRO B 1 123 ? 27.562 12.484 2.701 1 45.12 123 PRO B O 1
ATOM 2158 N N . VAL B 1 124 ? 25.797 13.109 3.666 1 43 124 VAL B N 1
ATOM 2159 C CA . VAL B 1 124 ? 25.719 14.406 3.006 1 43 124 VAL B CA 1
ATOM 2160 C C . VAL B 1 124 ? 27 15.195 3.283 1 43 124 VAL B C 1
ATOM 2162 O O . VAL B 1 124 ? 27.344 15.445 4.441 1 43 124 VAL B O 1
ATOM 2165 N N . LYS B 1 125 ? 27.969 15.086 2.588 1 40.66 125 LYS B N 1
ATOM 2166 C CA . LYS B 1 125 ? 29.109 15.992 2.711 1 40.66 125 LYS B CA 1
ATOM 2167 C C . LYS B 1 125 ? 28.641 17.453 2.787 1 40.66 125 LYS B C 1
ATOM 2169 O O . LYS B 1 125 ? 28.031 17.953 1.853 1 40.66 125 LYS B O 1
ATOM 2174 N N . ARG B 1 126 ? 28.141 17.938 3.938 1 38.5 126 ARG B N 1
ATOM 2175 C CA . ARG B 1 126 ? 28.078 19.375 4.121 1 38.5 126 ARG B CA 1
ATOM 2176 C C . ARG B 1 126 ? 29.25 20.078 3.414 1 38.5 126 ARG B C 1
ATOM 2178 O O . ARG B 1 126 ? 30.406 19.672 3.57 1 38.5 126 ARG B O 1
ATOM 2185 N N . LEU B 1 127 ? 29.047 20.484 2.111 1 40.75 127 LEU B N 1
ATOM 2186 C CA . LEU B 1 127 ? 30.016 21.406 1.531 1 40.75 127 LEU B CA 1
ATOM 2187 C C . LEU B 1 127 ? 30.625 22.312 2.604 1 40.75 127 LEU B C 1
ATOM 2189 O O . LEU B 1 127 ? 29.891 22.953 3.355 1 40.75 127 LEU B O 1
ATOM 2193 N N . GLY B 1 128 ? 31.719 21.984 3.141 1 36.25 128 GLY B N 1
ATOM 2194 C CA . GLY B 1 128 ? 32.594 22.75 4.016 1 36.25 128 GLY B CA 1
ATOM 2195 C C . GLY B 1 128 ? 32.594 24.234 3.695 1 36.25 128 GLY B C 1
ATOM 2196 O O . GLY B 1 128 ? 32.812 24.625 2.549 1 36.25 128 GLY B O 1
ATOM 2197 N N . GLY B 1 129 ? 31.656 24.953 4.262 1 36.19 129 GLY B N 1
ATOM 2198 C CA . GLY B 1 129 ? 31.766 26.406 4.281 1 36.19 129 GLY B CA 1
ATOM 2199 C C . GLY B 1 129 ? 33.188 26.891 4.383 1 36.19 129 GLY B C 1
ATOM 2200 O O . GLY B 1 129 ? 33.969 26.359 5.164 1 36.19 129 GLY B O 1
ATOM 2201 N N . LYS B 1 130 ? 33.812 27.438 3.24 1 37.59 130 LYS B N 1
ATOM 2202 C CA . LYS B 1 130 ? 35.062 28.188 3.121 1 37.59 130 LYS B CA 1
ATOM 2203 C C . LYS B 1 130 ? 35.219 29.156 4.289 1 37.59 130 LYS B C 1
ATOM 2205 O O . LYS B 1 130 ? 34.312 29.922 4.602 1 37.59 130 LYS B O 1
ATOM 2210 N N . ASN B 1 131 ? 35.844 28.766 5.344 1 36.16 131 ASN B N 1
ATOM 2211 C CA . ASN B 1 131 ? 36.438 29.641 6.336 1 36.16 131 ASN B CA 1
ATOM 2212 C C . ASN B 1 131 ? 37.156 30.828 5.684 1 36.16 131 ASN B C 1
ATOM 2214 O O . ASN B 1 131 ? 38.125 30.672 4.957 1 36.16 131 ASN B O 1
ATOM 2218 N N . HIS B 1 132 ? 36.344 31.719 5.008 1 33.09 132 HIS B N 1
ATOM 2219 C CA . HIS B 1 132 ? 37.031 32.969 4.617 1 33.09 132 HIS B CA 1
ATOM 2220 C C . HIS B 1 132 ? 37.812 33.562 5.785 1 33.09 132 HIS B C 1
ATOM 2222 O O . HIS B 1 132 ? 37.219 34.125 6.699 1 33.09 132 HIS B O 1
ATOM 2228 N N . ALA B 1 133 ? 38.688 32.812 6.348 1 31.11 133 ALA B N 1
ATOM 2229 C CA . ALA B 1 133 ? 39.656 33.438 7.246 1 31.11 133 ALA B CA 1
ATOM 2230 C C . ALA B 1 133 ? 40.469 34.5 6.52 1 31.11 133 ALA B C 1
ATOM 2232 O O . ALA B 1 133 ? 41.281 35.219 7.141 1 31.11 133 ALA B O 1
ATOM 2233 N N . ASN B 1 134 ? 40.188 35.094 5.297 1 26.02 134 ASN B N 1
ATOM 2234 C CA . ASN B 1 134 ? 41.188 36.156 5.172 1 26.02 134 ASN B CA 1
ATOM 2235 C C . ASN B 1 134 ? 40.844 37.375 6.043 1 26.02 134 ASN B C 1
ATOM 2237 O O . ASN B 1 134 ? 39.688 37.75 6.148 1 26.02 134 ASN B O 1
#

Radius of gyration: 22.93 Å; Cα contacts (8 Å, |Δi|>4): 309; chains: 2; bounding box: 84×69×44 Å

Sequence (268 aa):
MIKEMLNGPSIVLDPVLFRAVGLKEALVLQVLSVRIEENKIAGRNFQKGRYWVDKPMREWQEDEFSFLTFDTLKRTFTRLREKDLILVDKFNLDGRDQTNWYAVNEDKLKQIYQETKTEKKRPVKRLGGKNHANMIKEMLNGPSIVLDPVLFRAVGLKEALVLQVLSVRIEENKIAGRNFQKGRYWVDKPMREWQEDEFSFLTFDTLKRTFTRLREKDLILVDKFNLDGRDQTNWYAVNEDKLKQIYQETKTEKKRPVKRLGGKNHAN

Organism: Peptococcus niger (NCBI:txid2741)